Protein AF-A0A969P147-F1 (afdb_monomer_lite)

Radius of gyration: 29.32 Å; chains: 1; bounding box: 91×67×69 Å

Secondary structure (DSSP, 8-state):
------HHHHHHHHH-TTEEEEEEE-SSSSSS-EEEEEEE------GGGGSGGGTT--EEEEEEEEEEE-GGGPEEEEEEEETTTEEEETTEEEE---BTTBTT---SEEEEEE--STT--EEEEEE-TTSPBPS-EEEEEEETTTTEEEEEEEE-PPPP----------------PPPP--PPPPPPPP--PPPPPPPPP--PPPPPPP--PPPPPP----

Sequence (222 aa):
TVTPGNLEADVLNVLGSGWSIAANADINNDGQTEIVAYRTADVPRSSIFDNPIYANYTRIVSELVIAQAGPNNFPLFLLRITPQAGIENQHGVLASFINANDPERMPAAFLLELLQDPGRTVAVIPLMADGTAYGQGAAVGWDATQPAYVLVGAVNPPAPVAPTAVPTAVLEDPYTLPEPTIIPTPTPEPVVQPTATPAGADEATPTPEALVKPTQTPIAGD

pLDDT: mean 82.8, std 15.34, range [37.41, 98.5]

Foldseek 3Di:
DPPQPPLVVLVCVVVDPQKDWPDWAPQQPPPFIKTKIFGAFDADADCVCVDVVLVQLPGKTQKIWIWTQDPPRHTATQWIAHQQQGIAGPVGRQDHPQDPVCNVFTFRIWRWGQDPDQFWGIKIWGAGRNRHTDQKIWTWGADPVPRGIHTPDIDGDPDPPDPPPPPPPPCPPPDPDPDDDDDDDPDDDDDDDDDDDDDDDDDDDDDDDDDDDDDDDDDDDD

Structure (mmCIF, N/CA/C/O backbone):
data_AF-A0A969P147-F1
#
_entry.id   AF-A0A969P147-F1
#
loop_
_atom_site.group_PDB
_atom_site.id
_atom_site.type_symbol
_atom_site.label_atom_id
_atom_site.label_alt_id
_atom_site.label_comp_id
_atom_site.label_asym_id
_atom_site.label_entity_id
_atom_site.label_seq_id
_atom_site.pdbx_PDB_ins_code
_atom_site.Cartn_x
_atom_site.Cartn_y
_atom_site.Cartn_z
_atom_site.occupancy
_atom_site.B_iso_or_equiv
_atom_site.auth_seq_id
_atom_site.auth_comp_id
_atom_site.auth_asym_id
_atom_site.auth_atom_id
_atom_site.pdbx_PDB_model_num
ATOM 1 N N . THR A 1 1 ? -18.837 -3.871 27.240 1.00 39.84 1 THR A N 1
ATOM 2 C CA . THR A 1 1 ? -17.534 -4.312 26.708 1.00 39.84 1 THR A CA 1
ATOM 3 C C . THR A 1 1 ? -17.809 -5.038 25.418 1.00 39.84 1 THR A C 1
ATOM 5 O O . THR A 1 1 ? -18.315 -6.150 25.451 1.00 39.84 1 THR A O 1
ATOM 8 N N . VAL A 1 2 ? -17.614 -4.359 24.289 1.00 37.41 2 VAL A N 1
ATOM 9 C CA . VAL A 1 2 ? -17.627 -5.022 22.982 1.00 37.41 2 VAL A CA 1
ATOM 10 C C . VAL A 1 2 ? -16.399 -5.920 23.001 1.00 37.41 2 VAL A C 1
ATOM 12 O O . VAL A 1 2 ? -15.290 -5.416 23.163 1.00 37.41 2 VAL A O 1
ATOM 15 N N . THR A 1 3 ? -16.586 -7.239 22.977 1.00 47.50 3 THR A N 1
ATOM 16 C CA . THR A 1 3 ? -15.478 -8.150 22.678 1.00 47.50 3 THR A CA 1
ATOM 17 C C . THR A 1 3 ? -14.885 -7.644 21.371 1.00 47.50 3 THR A C 1
ATOM 19 O O . THR A 1 3 ? -15.672 -7.518 20.429 1.00 47.50 3 THR A O 1
ATOM 22 N N . PRO A 1 4 ? -13.588 -7.282 21.306 1.00 55.06 4 PRO A N 1
ATOM 23 C CA . PRO A 1 4 ? -12.970 -6.896 20.048 1.00 55.06 4 PRO A CA 1
ATOM 24 C C . PRO A 1 4 ? -13.373 -7.947 19.020 1.00 55.06 4 PRO A C 1
ATOM 26 O O . PRO A 1 4 ? -13.122 -9.138 19.227 1.00 55.06 4 PRO A O 1
ATOM 29 N N . GLY A 1 5 ? -14.134 -7.526 18.006 1.00 64.19 5 GLY A N 1
ATOM 30 C CA . GLY A 1 5 ? -14.514 -8.413 16.918 1.00 64.19 5 GLY A CA 1
ATOM 31 C C . GLY A 1 5 ? -13.245 -9.012 16.330 1.00 64.19 5 GLY A C 1
ATOM 32 O O . GLY A 1 5 ? -12.155 -8.454 16.485 1.00 64.19 5 GLY A O 1
ATOM 33 N N . ASN A 1 6 ? -13.364 -10.161 15.678 1.00 88.56 6 ASN A N 1
ATOM 34 C CA . ASN A 1 6 ? -12.241 -10.744 14.962 1.00 88.56 6 ASN A CA 1
ATOM 35 C C . ASN A 1 6 ? -11.985 -9.911 13.691 1.00 88.56 6 ASN A C 1
ATOM 37 O O . ASN A 1 6 ? -12.253 -10.378 12.589 1.00 88.56 6 ASN A O 1
ATOM 41 N N . LEU A 1 7 ? -11.528 -8.660 13.859 1.00 89.75 7 LEU A N 1
ATOM 42 C CA . LEU A 1 7 ? -11.423 -7.648 12.807 1.00 89.75 7 LEU A CA 1
ATOM 43 C C . LEU A 1 7 ? -10.605 -8.171 11.626 1.00 89.75 7 LEU A C 1
ATOM 45 O O . LEU A 1 7 ? -10.955 -7.905 10.485 1.00 89.75 7 LEU A O 1
ATOM 49 N N . GLU A 1 8 ? -9.566 -8.970 11.884 1.00 92.12 8 GLU A N 1
ATOM 50 C CA . GLU A 1 8 ? -8.816 -9.666 10.834 1.00 92.12 8 GLU A CA 1
ATOM 51 C C . GLU A 1 8 ? -9.711 -10.567 9.977 1.00 92.12 8 GLU A C 1
ATOM 53 O O . GLU A 1 8 ? -9.695 -10.464 8.751 1.00 92.12 8 GLU A O 1
ATOM 58 N N . ALA A 1 9 ? -10.511 -11.435 10.602 1.00 92.19 9 ALA A N 1
ATOM 59 C CA . ALA A 1 9 ? -11.432 -12.304 9.878 1.00 92.19 9 ALA A CA 1
ATOM 60 C C . ALA A 1 9 ? -12.522 -11.502 9.163 1.00 92.19 9 ALA A C 1
ATOM 62 O O . ALA A 1 9 ? -12.853 -11.829 8.029 1.00 92.19 9 ALA A O 1
ATOM 63 N N . ASP A 1 10 ? -13.043 -10.441 9.778 1.00 93.75 10 ASP A N 1
ATOM 64 C CA . ASP A 1 10 ? -14.060 -9.588 9.161 1.00 93.75 10 ASP A CA 1
ATOM 65 C C . ASP A 1 10 ? -13.505 -8.866 7.923 1.00 93.75 10 ASP A C 1
ATOM 67 O O . ASP A 1 10 ? -14.135 -8.871 6.864 1.00 93.75 10 ASP A O 1
ATOM 71 N N . VAL A 1 11 ? -12.286 -8.322 8.010 1.00 93.38 11 VAL A N 1
ATOM 72 C CA . VAL A 1 11 ? -11.566 -7.724 6.876 1.00 93.38 11 VAL A CA 1
ATOM 73 C C . VAL A 1 11 ? -11.355 -8.758 5.769 1.00 93.38 11 VAL A C 1
ATOM 75 O O . VAL A 1 11 ? -11.707 -8.495 4.619 1.00 93.38 11 VAL A O 1
ATOM 78 N N . LEU A 1 12 ? -10.840 -9.948 6.089 1.00 95.38 12 LEU A N 1
ATOM 79 C CA . LEU A 1 12 ? -10.612 -11.004 5.095 1.00 95.38 12 LEU A CA 1
ATOM 80 C C . LEU A 1 12 ? -11.916 -11.528 4.475 1.00 95.38 12 LEU A C 1
ATOM 82 O O . LEU A 1 12 ? -11.947 -11.815 3.281 1.00 95.38 12 LEU A O 1
ATOM 86 N N . ASN A 1 13 ? -13.004 -11.604 5.243 1.00 95.62 13 ASN A N 1
ATOM 87 C CA . ASN A 1 13 ? -14.322 -11.995 4.742 1.00 95.62 13 ASN A CA 1
ATOM 88 C C . ASN A 1 13 ? -14.860 -10.987 3.717 1.00 95.62 13 ASN A C 1
ATOM 90 O O . ASN A 1 13 ? -15.438 -11.394 2.711 1.00 95.62 13 ASN A O 1
ATOM 94 N N . VAL A 1 14 ? -14.658 -9.684 3.949 1.00 95.75 14 VAL A N 1
ATOM 95 C CA . VAL A 1 14 ? -15.070 -8.622 3.014 1.00 95.75 14 VAL A CA 1
ATOM 96 C C . VAL A 1 14 ? -14.189 -8.596 1.763 1.00 95.75 14 VAL A C 1
ATOM 98 O O . VAL A 1 14 ? -14.694 -8.401 0.660 1.00 95.75 14 VAL A O 1
ATOM 101 N N . LEU A 1 15 ? -12.877 -8.775 1.922 1.00 95.88 15 LEU A N 1
ATOM 102 C CA . LEU A 1 15 ? -11.913 -8.717 0.819 1.00 95.88 15 LEU A CA 1
ATOM 103 C C . LEU A 1 15 ? -11.911 -9.984 -0.054 1.00 95.88 15 LEU A C 1
ATOM 105 O O . LEU A 1 15 ? -11.575 -9.923 -1.238 1.00 95.88 15 LEU A O 1
ATOM 109 N N . GLY A 1 16 ? -12.307 -11.123 0.514 1.00 96.19 16 GLY A N 1
ATOM 110 C CA . GLY A 1 16 ? -12.368 -12.410 -0.164 1.00 96.19 16 GLY A CA 1
ATOM 111 C C . GLY A 1 16 ? -11.027 -13.149 -0.222 1.00 96.19 16 GLY A C 1
ATOM 112 O O . GLY A 1 16 ? -10.029 -12.787 0.403 1.00 96.19 16 GLY A O 1
ATOM 113 N N . SER A 1 17 ? -11.005 -14.245 -0.982 1.00 95.94 17 SER A N 1
ATOM 114 C CA . SER A 1 17 ? -9.829 -15.111 -1.110 1.00 95.94 17 SER A CA 1
ATOM 115 C C . SER A 1 17 ? -8.652 -14.413 -1.800 1.00 95.94 17 SER A C 1
ATOM 117 O O . SER A 1 17 ? -8.842 -13.695 -2.780 1.00 95.94 17 SER A O 1
ATOM 119 N N . GLY A 1 18 ? -7.429 -14.718 -1.361 1.00 95.69 18 GLY A N 1
ATOM 120 C CA . GLY A 1 18 ? -6.187 -14.206 -1.958 1.00 95.69 18 GLY A CA 1
ATOM 121 C C . GLY A 1 18 ? -5.564 -13.025 -1.211 1.00 95.69 18 GLY A C 1
ATOM 122 O O . GLY A 1 18 ? -4.457 -12.614 -1.552 1.00 95.69 18 GLY A O 1
ATOM 123 N N . TRP A 1 19 ? -6.237 -12.519 -0.178 1.00 98.12 19 TRP A N 1
ATOM 124 C CA . TRP A 1 19 ? -5.698 -11.511 0.728 1.00 98.12 19 TRP A CA 1
ATOM 125 C C . TRP A 1 19 ? -4.931 -12.141 1.889 1.00 98.12 19 TRP A C 1
ATOM 127 O O . TRP A 1 19 ? -5.212 -13.259 2.317 1.00 98.12 19 TRP A O 1
ATOM 137 N N . SER A 1 20 ? -3.939 -11.416 2.392 1.00 97.25 20 SER A N 1
ATOM 138 C CA . SER A 1 20 ? -3.120 -11.788 3.546 1.00 97.25 20 SER A CA 1
ATOM 139 C C . SER A 1 20 ? -2.925 -10.586 4.462 1.00 97.25 20 SER A C 1
ATOM 141 O O . SER A 1 20 ? -2.869 -9.450 3.994 1.00 97.25 20 SER A O 1
ATOM 143 N N . ILE A 1 21 ? -2.782 -10.835 5.765 1.00 95.69 21 ILE A N 1
ATOM 144 C CA . ILE A 1 21 ? -2.487 -9.791 6.751 1.00 95.69 21 ILE A CA 1
ATOM 145 C C . ILE A 1 21 ? -0.976 -9.542 6.793 1.00 95.69 21 ILE A C 1
ATOM 147 O O . ILE A 1 21 ? -0.183 -10.478 6.907 1.00 95.69 21 ILE A O 1
ATOM 151 N N . ALA A 1 22 ? -0.568 -8.281 6.660 1.00 94.44 22 ALA A N 1
ATOM 152 C CA . ALA A 1 22 ? 0.818 -7.845 6.826 1.00 94.44 22 ALA A CA 1
ATOM 153 C C . ALA A 1 22 ? 1.098 -7.307 8.230 1.00 94.44 22 ALA A C 1
ATOM 155 O O . ALA A 1 22 ? 2.200 -7.511 8.736 1.00 94.44 22 ALA A O 1
ATOM 156 N N . ALA A 1 23 ? 0.132 -6.607 8.828 1.00 93.19 23 ALA A N 1
ATOM 157 C CA . ALA A 1 23 ? 0.259 -6.016 10.152 1.00 93.19 23 ALA A CA 1
ATOM 158 C C . ALA A 1 23 ? -1.109 -5.874 10.829 1.00 93.19 23 ALA A C 1
ATOM 160 O O . ALA A 1 23 ? -2.132 -5.726 10.158 1.00 93.19 23 ALA A O 1
ATOM 161 N N . ASN A 1 24 ? -1.076 -5.896 12.158 1.00 93.81 24 ASN A N 1
ATOM 162 C CA . ASN A 1 24 ? -2.199 -5.671 13.055 1.00 93.81 24 ASN A CA 1
ATOM 163 C C . ASN A 1 24 ? -1.671 -4.819 14.223 1.00 93.81 24 ASN A C 1
ATOM 165 O O . ASN A 1 24 ? -0.910 -5.323 15.054 1.00 93.81 24 ASN A O 1
ATOM 169 N N . ALA A 1 25 ? -1.963 -3.518 14.207 1.00 91.50 25 ALA A N 1
ATOM 170 C CA . ALA A 1 25 ? -1.452 -2.544 15.174 1.00 91.50 25 ALA A CA 1
ATOM 171 C C . ALA A 1 25 ? -2.290 -1.254 15.163 1.00 91.50 25 ALA A C 1
ATOM 173 O O . ALA A 1 25 ? -2.977 -0.981 14.187 1.00 91.50 25 ALA A O 1
ATOM 174 N N . ASP A 1 26 ? -2.200 -0.451 16.225 1.00 92.25 26 ASP A N 1
ATOM 175 C CA . ASP A 1 26 ? -2.651 0.950 16.231 1.00 92.25 26 ASP A CA 1
ATOM 176 C C . ASP A 1 26 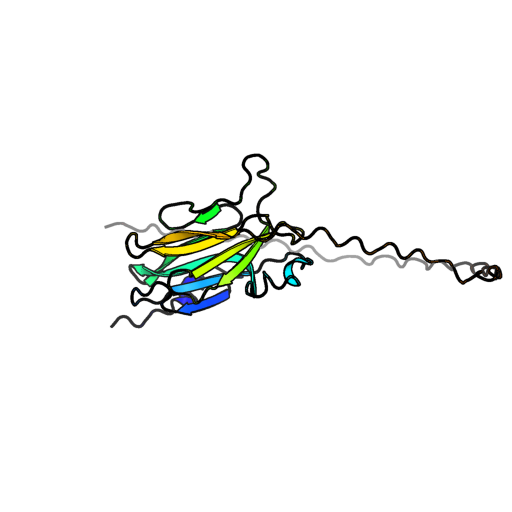? -1.593 1.801 15.514 1.00 92.25 26 ASP A C 1
ATOM 178 O O . ASP A 1 26 ? -0.587 2.220 16.087 1.00 92.25 26 ASP A O 1
ATOM 182 N N . ILE A 1 27 ? -1.750 1.916 14.203 1.00 91.38 27 ILE A N 1
ATOM 183 C CA . ILE A 1 27 ? -0.797 2.523 13.281 1.00 91.38 27 ILE A CA 1
ATOM 184 C C . ILE A 1 27 ? -0.982 4.040 13.245 1.00 91.38 27 ILE A C 1
ATOM 186 O O . ILE A 1 27 ? -0.009 4.785 13.080 1.00 91.38 27 ILE A O 1
ATOM 190 N N . ASN A 1 28 ? -2.223 4.508 13.376 1.00 92.38 28 ASN A N 1
ATOM 191 C CA . ASN A 1 28 ? -2.549 5.928 13.352 1.00 92.38 28 ASN A CA 1
ATOM 192 C C . ASN A 1 28 ? -2.537 6.597 14.745 1.00 92.38 28 ASN A C 1
ATOM 194 O O . ASN A 1 28 ? -2.630 7.825 14.820 1.00 92.38 28 ASN A O 1
ATOM 198 N N . ASN A 1 29 ? -2.314 5.824 15.814 1.00 91.31 29 ASN A N 1
ATOM 199 C CA . ASN A 1 29 ? -2.287 6.245 17.218 1.00 91.31 29 ASN A CA 1
ATOM 200 C C . ASN A 1 29 ? -3.613 6.856 17.702 1.00 91.31 29 ASN A C 1
ATOM 202 O O . ASN A 1 29 ? -3.603 7.792 18.509 1.00 91.31 29 ASN A O 1
ATOM 206 N N . ASP A 1 30 ? -4.752 6.368 17.205 1.00 92.19 30 ASP A N 1
ATOM 207 C CA . ASP A 1 30 ? -6.081 6.809 17.649 1.00 92.19 30 ASP A CA 1
ATOM 208 C C . ASP A 1 30 ? -6.683 5.929 18.764 1.00 92.19 30 ASP A C 1
ATOM 210 O O . ASP A 1 30 ? -7.769 6.220 19.278 1.00 92.19 30 ASP A O 1
ATOM 214 N N . GLY A 1 31 ? -5.950 4.898 19.199 1.00 92.69 31 GLY A N 1
ATOM 215 C CA . GLY A 1 31 ? -6.362 3.958 20.237 1.00 92.69 31 GLY A CA 1
ATOM 216 C C . GLY A 1 31 ? -7.206 2.794 19.722 1.00 92.69 31 GLY A C 1
ATOM 217 O O . GLY A 1 31 ? -7.628 1.953 20.523 1.00 92.69 31 GLY A O 1
ATOM 218 N N . GLN A 1 32 ? -7.468 2.723 18.420 1.00 92.56 32 GLN A N 1
ATOM 219 C CA . GLN A 1 32 ? -8.060 1.566 17.770 1.00 92.56 32 GLN A CA 1
ATOM 220 C C . GLN A 1 32 ? -6.998 0.816 16.968 1.00 92.56 32 GLN A C 1
ATOM 222 O O . GLN A 1 32 ? -5.880 1.262 16.763 1.00 92.56 32 GLN A O 1
ATOM 227 N N . THR A 1 33 ? -7.325 -0.413 16.596 1.00 92.69 33 THR A N 1
ATOM 228 C CA . THR A 1 33 ? -6.401 -1.285 15.881 1.00 92.69 33 THR A CA 1
ATOM 229 C C . THR A 1 33 ? -6.721 -1.277 14.396 1.00 92.69 33 THR A C 1
ATOM 231 O O . THR A 1 33 ? -7.862 -1.541 14.004 1.00 92.69 33 THR A O 1
ATOM 234 N N . GLU A 1 34 ? -5.696 -1.070 13.577 1.00 94.19 34 GLU A N 1
ATOM 235 C CA . GLU A 1 34 ? -5.762 -1.209 12.134 1.00 94.19 34 GLU A CA 1
ATOM 236 C C . GLU A 1 34 ? -5.203 -2.552 11.672 1.00 94.19 34 GLU A C 1
ATOM 238 O O . GLU A 1 34 ? -4.241 -3.104 12.211 1.00 94.19 34 GLU A O 1
ATOM 243 N N . ILE A 1 35 ? -5.791 -3.038 10.586 1.00 95.94 35 ILE A N 1
ATOM 244 C CA . ILE A 1 35 ? -5.342 -4.182 9.817 1.00 95.94 35 ILE A CA 1
ATOM 245 C C . ILE A 1 35 ? -4.763 -3.681 8.501 1.00 95.94 35 ILE A C 1
ATOM 247 O O . ILE A 1 35 ? -5.455 -3.043 7.705 1.00 95.94 35 ILE A O 1
ATOM 251 N N . VAL A 1 36 ? -3.505 -4.028 8.241 1.00 96.56 36 VAL A N 1
ATOM 252 C CA . VAL A 1 36 ? -2.899 -3.883 6.917 1.00 96.56 36 VAL A CA 1
ATOM 253 C C . VAL A 1 36 ? -3.046 -5.212 6.201 1.00 96.56 36 VAL A C 1
ATOM 255 O O . VAL A 1 36 ? -2.414 -6.198 6.588 1.00 96.56 36 VAL A O 1
ATOM 258 N N . ALA A 1 37 ? -3.859 -5.243 5.152 1.00 97.81 37 ALA A N 1
ATOM 259 C CA . ALA A 1 37 ? -4.031 -6.416 4.309 1.00 97.81 37 ALA A CA 1
ATOM 260 C C . ALA A 1 37 ? -3.528 -6.131 2.894 1.00 97.81 37 ALA A C 1
ATOM 262 O O . ALA A 1 37 ? -3.582 -5.003 2.409 1.00 97.81 37 ALA A O 1
ATOM 263 N N . TYR A 1 38 ? -3.025 -7.160 2.227 1.00 98.38 38 TYR A N 1
ATOM 264 C CA . TYR A 1 38 ? -2.505 -7.053 0.870 1.00 98.38 38 TYR A CA 1
ATOM 265 C C . TYR A 1 38 ? -2.836 -8.292 0.050 1.00 98.38 38 TYR A C 1
ATOM 267 O O . TYR A 1 38 ? -3.048 -9.381 0.591 1.00 98.38 38 TYR A O 1
ATOM 275 N N . ARG A 1 39 ? -2.815 -8.120 -1.268 1.00 98.12 39 ARG A N 1
ATOM 276 C CA . ARG A 1 39 ? -2.841 -9.202 -2.247 1.00 98.12 39 ARG A CA 1
ATOM 277 C C . ARG A 1 39 ? -1.476 -9.284 -2.914 1.00 98.12 39 ARG A C 1
ATOM 279 O O . ARG A 1 39 ? -0.937 -8.265 -3.342 1.00 98.12 39 ARG A O 1
ATOM 286 N N . THR A 1 40 ? -0.886 -10.472 -2.993 1.00 97.56 40 THR A N 1
ATOM 287 C CA . THR A 1 40 ? 0.391 -10.648 -3.699 1.00 97.56 40 THR A CA 1
ATOM 288 C C . THR A 1 40 ? 0.223 -10.360 -5.190 1.00 97.56 40 THR A C 1
ATOM 290 O O . THR A 1 40 ? -0.859 -10.528 -5.758 1.00 97.56 40 THR A O 1
ATOM 293 N N . ALA A 1 41 ? 1.291 -9.896 -5.829 1.00 96.94 41 ALA A N 1
ATOM 294 C CA . ALA A 1 41 ? 1.366 -9.822 -7.283 1.00 96.94 41 ALA A CA 1
ATOM 295 C C . ALA A 1 41 ? 2.379 -10.836 -7.808 1.00 96.94 41 ALA A C 1
ATOM 297 O O . ALA A 1 41 ? 3.390 -11.105 -7.159 1.00 96.94 41 ALA A O 1
ATOM 298 N N . ASP A 1 42 ? 2.096 -11.360 -8.996 1.00 95.31 42 ASP A N 1
ATOM 299 C CA . ASP A 1 42 ? 3.015 -12.196 -9.757 1.00 95.31 42 ASP A CA 1
ATOM 300 C C . ASP A 1 42 ? 3.641 -11.344 -10.862 1.00 95.31 42 ASP A C 1
ATOM 302 O O . ASP A 1 42 ? 3.089 -11.195 -11.952 1.00 95.31 42 ASP A O 1
ATOM 306 N N . VAL A 1 43 ? 4.753 -10.690 -10.531 1.00 94.44 43 VAL A N 1
ATOM 307 C CA . VAL A 1 43 ? 5.580 -9.963 -11.498 1.00 94.44 43 VAL A CA 1
ATOM 308 C C . VAL A 1 43 ? 6.998 -10.522 -11.455 1.00 94.44 43 VAL A C 1
ATOM 310 O O . VAL A 1 43 ? 7.478 -10.883 -10.372 1.00 94.44 43 VAL A O 1
ATOM 313 N N . PRO A 1 44 ? 7.699 -10.589 -12.600 1.00 92.88 44 PRO A N 1
ATOM 314 C CA . PRO A 1 44 ? 9.074 -11.054 -12.632 1.00 92.88 44 PRO A CA 1
ATOM 315 C C . PRO A 1 44 ? 9.954 -10.254 -11.671 1.00 92.88 44 PRO A C 1
ATOM 317 O O . PRO A 1 44 ? 9.888 -9.026 -11.599 1.00 92.88 44 PRO A O 1
ATOM 320 N N . ARG A 1 45 ? 10.831 -10.948 -10.945 1.00 86.19 45 ARG A N 1
ATOM 321 C CA . ARG A 1 45 ? 11.868 -10.277 -10.161 1.00 86.19 45 ARG A CA 1
ATOM 322 C C . ARG A 1 45 ? 12.897 -9.684 -11.131 1.00 86.19 45 ARG A C 1
ATOM 324 O O . ARG A 1 45 ? 13.562 -10.431 -11.841 1.00 86.19 45 ARG A O 1
ATOM 331 N N . SER A 1 46 ? 13.021 -8.360 -11.170 1.00 85.75 46 SER A N 1
ATOM 332 C CA . SER A 1 46 ? 14.027 -7.651 -11.976 1.00 85.75 46 SER A CA 1
ATOM 333 C C . SER A 1 46 ? 15.288 -7.315 -11.158 1.00 85.75 46 SER A C 1
ATOM 335 O O . SER A 1 46 ? 15.374 -7.620 -9.969 1.00 85.75 46 SER A O 1
ATOM 337 N N . SER A 1 47 ? 16.280 -6.654 -11.761 1.00 85.12 47 SER A N 1
ATOM 338 C CA . SER A 1 47 ? 17.497 -6.220 -11.050 1.00 85.12 47 SER A CA 1
ATOM 339 C C . SER A 1 47 ? 17.239 -5.154 -9.979 1.00 85.12 47 SER A C 1
ATOM 341 O O . SER A 1 47 ? 18.106 -4.887 -9.147 1.00 85.12 47 SER A O 1
ATOM 343 N N . ILE A 1 48 ? 16.048 -4.544 -9.964 1.00 83.31 48 ILE A N 1
ATOM 344 C CA . ILE A 1 48 ? 15.695 -3.534 -8.965 1.00 83.31 48 ILE A CA 1
ATOM 345 C C . ILE A 1 48 ? 15.742 -4.088 -7.541 1.00 83.31 48 ILE A C 1
ATOM 347 O O . ILE A 1 48 ? 16.128 -3.382 -6.616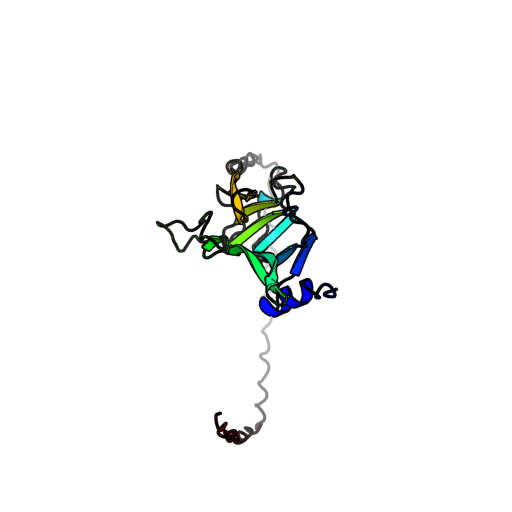 1.00 83.31 48 ILE A O 1
ATOM 351 N N . PHE A 1 49 ? 15.415 -5.366 -7.370 1.00 81.81 49 PHE A N 1
ATOM 352 C CA . PHE A 1 49 ? 15.370 -6.011 -6.064 1.00 81.81 49 PHE A CA 1
ATOM 353 C C . PHE A 1 49 ? 16.750 -6.238 -5.444 1.00 81.81 49 PHE A C 1
ATOM 355 O O . PHE A 1 49 ? 16.839 -6.518 -4.251 1.00 81.81 49 PHE A O 1
ATOM 362 N N . ASP A 1 50 ? 17.808 -6.129 -6.246 1.00 86.88 50 ASP A N 1
ATOM 363 C CA . ASP A 1 50 ? 19.189 -6.267 -5.789 1.00 86.88 50 ASP A CA 1
ATOM 364 C C . ASP A 1 50 ? 19.817 -4.900 -5.476 1.00 86.88 50 ASP A C 1
ATOM 366 O O . ASP A 1 50 ? 20.926 -4.825 -4.946 1.00 86.88 50 ASP A O 1
ATOM 370 N N . ASN A 1 51 ? 19.118 -3.800 -5.780 1.00 87.06 51 ASN A N 1
ATOM 371 C CA . ASN A 1 51 ? 19.589 -2.461 -5.466 1.00 87.06 51 ASN A CA 1
ATOM 372 C C . ASN A 1 51 ? 19.310 -2.144 -3.978 1.00 87.06 51 ASN A C 1
ATOM 374 O O . ASN A 1 51 ? 18.147 -2.132 -3.565 1.00 87.06 51 ASN A O 1
ATOM 378 N N . PRO A 1 52 ? 20.347 -1.829 -3.171 1.00 89.44 52 PRO A N 1
ATOM 379 C CA . PRO A 1 52 ? 20.217 -1.576 -1.732 1.00 89.44 52 PRO A CA 1
ATOM 380 C C . PRO A 1 52 ? 19.221 -0.478 -1.356 1.00 89.44 52 PRO A C 1
ATOM 382 O O . PRO A 1 52 ? 18.727 -0.450 -0.234 1.00 89.44 52 PRO A O 1
ATOM 385 N N . ILE A 1 53 ? 18.910 0.427 -2.283 1.00 86.25 53 ILE A N 1
ATOM 386 C CA . ILE A 1 53 ? 17.970 1.526 -2.049 1.00 86.25 53 ILE A CA 1
ATOM 387 C C . ILE A 1 53 ? 16.536 1.005 -1.879 1.00 86.25 53 ILE A C 1
ATOM 389 O O . ILE A 1 53 ? 15.726 1.654 -1.224 1.00 86.25 53 ILE A O 1
ATOM 393 N N . TYR A 1 54 ? 16.240 -0.200 -2.377 1.00 89.12 54 TYR A N 1
ATOM 394 C CA . TYR A 1 54 ? 14.955 -0.868 -2.177 1.00 89.12 54 TYR A CA 1
ATOM 395 C C . TYR A 1 54 ? 14.988 -1.931 -1.075 1.00 89.12 54 TYR A C 1
ATOM 397 O O . TYR A 1 54 ? 14.031 -2.688 -0.945 1.00 89.12 54 TYR A O 1
ATOM 405 N N . ALA A 1 55 ? 16.049 -2.006 -0.262 1.00 89.81 55 ALA A N 1
ATOM 406 C CA . ALA A 1 55 ? 16.199 -3.057 0.751 1.00 89.81 55 ALA A CA 1
ATOM 407 C C . ALA A 1 55 ? 15.051 -3.097 1.780 1.00 89.81 55 ALA A C 1
ATOM 409 O O . ALA A 1 55 ? 14.759 -4.157 2.331 1.00 89.81 55 ALA A O 1
ATOM 410 N N . ASN A 1 56 ? 14.371 -1.970 2.004 1.00 90.25 56 ASN A N 1
ATOM 411 C CA . ASN A 1 56 ? 13.227 -1.890 2.911 1.00 90.25 56 ASN A CA 1
ATOM 412 C C . ASN A 1 56 ? 11.886 -2.272 2.254 1.00 90.25 56 ASN A C 1
ATOM 414 O O . ASN A 1 56 ? 10.890 -2.487 2.949 1.00 90.25 56 ASN A O 1
ATOM 418 N N . TYR A 1 57 ? 11.838 -2.389 0.923 1.00 92.69 57 TYR A N 1
ATOM 419 C CA . TYR A 1 57 ? 10.646 -2.801 0.186 1.00 92.69 57 TYR A CA 1
ATOM 420 C C . TYR A 1 57 ? 10.558 -4.324 0.182 1.00 92.69 57 TYR A C 1
ATOM 422 O O . TYR A 1 57 ? 11.027 -5.016 -0.720 1.00 92.69 57 TYR A O 1
ATOM 430 N N . THR A 1 58 ? 9.972 -4.862 1.244 1.00 90.75 58 THR A N 1
ATOM 431 C CA . THR A 1 58 ? 10.013 -6.299 1.539 1.00 90.75 58 THR A CA 1
ATOM 432 C C . THR A 1 58 ? 8.956 -7.118 0.799 1.00 90.75 58 THR A C 1
ATOM 434 O O . THR A 1 58 ? 8.972 -8.347 0.881 1.00 90.75 58 THR A O 1
ATOM 437 N N . ARG A 1 59 ? 8.013 -6.475 0.093 1.00 94.19 59 ARG A N 1
ATOM 438 C CA . ARG A 1 59 ? 6.862 -7.149 -0.528 1.00 94.19 59 ARG A CA 1
ATOM 439 C C . ARG A 1 59 ? 6.562 -6.612 -1.922 1.00 94.19 59 ARG A C 1
ATOM 441 O O . ARG A 1 59 ? 6.739 -5.426 -2.186 1.00 94.19 59 ARG A O 1
ATOM 448 N N . ILE A 1 60 ? 6.042 -7.495 -2.774 1.00 96.38 60 ILE A N 1
ATOM 449 C CA . ILE A 1 60 ? 5.448 -7.147 -4.065 1.00 96.38 60 ILE A CA 1
ATOM 450 C C . ILE A 1 60 ? 3.953 -7.445 -3.993 1.00 96.38 60 ILE A C 1
ATOM 452 O O . ILE A 1 60 ? 3.552 -8.589 -3.755 1.00 96.38 60 ILE A O 1
ATOM 456 N N . VAL A 1 61 ? 3.131 -6.417 -4.156 1.00 98.00 61 VAL A N 1
ATOM 457 C CA . VAL A 1 61 ? 1.682 -6.503 -3.951 1.00 98.00 61 VAL A CA 1
ATOM 458 C C . VAL A 1 61 ? 0.937 -5.990 -5.176 1.00 98.00 61 VAL A C 1
ATOM 460 O O . VAL A 1 61 ? 1.396 -5.062 -5.832 1.00 98.00 61 VAL A O 1
ATOM 463 N N . SER A 1 62 ? -0.199 -6.595 -5.506 1.00 98.00 62 SER A N 1
ATOM 464 C CA . SER A 1 62 ? -1.118 -6.058 -6.517 1.00 98.00 62 SER A CA 1
ATOM 465 C C . SER A 1 62 ? -2.027 -5.010 -5.892 1.00 98.00 62 SER A C 1
ATOM 467 O O . SER A 1 62 ? -2.288 -3.984 -6.504 1.00 98.00 62 SER A O 1
ATOM 469 N N . GLU A 1 63 ? -2.454 -5.240 -4.651 1.00 98.38 63 GLU A N 1
ATOM 470 C CA . GLU A 1 63 ? -3.357 -4.363 -3.915 1.00 98.38 63 GLU A CA 1
ATOM 471 C C . GLU A 1 63 ? -2.965 -4.312 -2.433 1.00 98.38 63 GLU A C 1
ATOM 473 O O . GLU A 1 63 ? -2.427 -5.281 -1.883 1.00 98.38 63 GLU A O 1
ATOM 478 N N . LEU A 1 64 ? -3.261 -3.191 -1.777 1.00 98.31 64 LEU A N 1
ATOM 479 C CA . LEU A 1 64 ? -3.131 -3.020 -0.330 1.00 98.31 64 LEU A CA 1
ATOM 480 C C . LEU A 1 64 ? -4.321 -2.242 0.221 1.00 98.31 64 LEU A C 1
ATOM 482 O O . LEU A 1 64 ? -4.804 -1.302 -0.408 1.00 98.31 64 LEU A O 1
ATOM 486 N N . VAL A 1 65 ? -4.753 -2.596 1.427 1.00 98.31 65 VAL A N 1
ATOM 487 C CA . VAL A 1 65 ? -5.711 -1.817 2.206 1.00 98.31 65 VAL A CA 1
ATOM 488 C C . VAL A 1 65 ? -5.226 -1.632 3.638 1.00 98.31 65 VAL A C 1
ATOM 490 O O . VAL A 1 65 ? -4.581 -2.513 4.208 1.00 98.31 65 VAL A O 1
ATOM 493 N N . ILE A 1 66 ? -5.589 -0.495 4.225 1.00 97.56 66 ILE A N 1
ATOM 494 C CA . ILE A 1 66 ? -5.573 -0.295 5.674 1.00 97.56 66 ILE A CA 1
ATOM 495 C C . ILE A 1 66 ? -7.023 -0.169 6.116 1.00 97.56 66 ILE A C 1
ATOM 497 O O . ILE A 1 66 ? -7.755 0.685 5.609 1.00 97.56 66 ILE A O 1
ATOM 501 N N . ALA A 1 67 ? -7.439 -1.037 7.029 1.00 97.44 67 ALA A N 1
ATOM 502 C CA . ALA A 1 67 ? -8.795 -1.084 7.547 1.00 97.44 67 ALA A CA 1
ATOM 503 C C . ALA A 1 67 ? -8.805 -0.986 9.071 1.00 97.44 67 ALA A C 1
ATOM 505 O O . ALA A 1 67 ? -7.878 -1.444 9.725 1.00 97.44 67 ALA A O 1
ATOM 506 N N . GLN A 1 68 ? -9.874 -0.439 9.627 1.00 96.12 68 GLN A N 1
ATOM 507 C CA . GLN A 1 68 ? -10.118 -0.333 11.064 1.00 96.12 68 GLN A CA 1
ATOM 508 C C . GLN A 1 68 ? -11.542 -0.820 11.365 1.00 96.12 68 GLN A C 1
ATOM 510 O O . GLN A 1 68 ? -12.361 -0.966 10.451 1.00 96.12 68 GLN A O 1
ATOM 515 N N . ALA A 1 69 ? -11.868 -1.079 12.630 1.00 94.88 69 ALA A N 1
ATOM 516 C CA . ALA A 1 69 ? -13.248 -1.342 13.025 1.00 94.88 69 ALA A CA 1
ATOM 517 C C . ALA A 1 69 ? -14.118 -0.087 12.820 1.00 94.88 69 ALA A C 1
ATOM 519 O O . ALA A 1 69 ? -13.880 0.956 13.417 1.00 94.88 69 ALA A O 1
ATOM 520 N N . GLY A 1 70 ? -15.140 -0.189 11.974 1.00 93.00 70 GLY A N 1
ATOM 521 C CA . GLY A 1 70 ? -16.148 0.847 11.776 1.00 93.00 70 GLY A CA 1
ATOM 522 C C . GLY A 1 70 ? -17.406 0.636 12.630 1.00 93.00 70 GLY A C 1
ATOM 523 O O . GLY A 1 70 ? -17.455 -0.237 13.507 1.00 93.00 70 GLY A O 1
ATOM 524 N N . PRO A 1 71 ? -18.475 1.413 12.366 1.00 91.19 71 PRO A N 1
ATOM 525 C CA . PRO A 1 71 ? -19.763 1.239 13.028 1.00 91.19 71 PRO A CA 1
ATOM 526 C C . PRO A 1 71 ? -20.285 -0.197 12.896 1.00 91.19 71 PRO A C 1
ATOM 528 O O . PRO A 1 71 ? -20.241 -0.793 11.820 1.00 91.19 71 PRO A O 1
ATOM 531 N N . ASN A 1 72 ? -20.813 -0.747 13.991 1.00 88.06 72 ASN A N 1
ATOM 532 C CA . ASN A 1 72 ? -21.306 -2.129 14.068 1.00 88.06 72 ASN A CA 1
ATOM 533 C C . ASN A 1 72 ? -20.250 -3.200 13.722 1.00 88.06 72 ASN A C 1
ATOM 535 O O . ASN A 1 72 ? -20.615 -4.276 13.257 1.00 88.06 72 ASN A O 1
ATOM 539 N N . ASN A 1 73 ? -18.962 -2.915 13.950 1.00 85.94 73 ASN A N 1
ATOM 540 C CA . ASN A 1 73 ? -17.828 -3.794 13.637 1.00 85.94 73 ASN A CA 1
ATOM 541 C C . ASN A 1 73 ? -17.651 -4.110 12.139 1.00 85.94 73 ASN A C 1
ATOM 543 O O . ASN A 1 73 ? -16.929 -5.042 11.797 1.00 85.94 73 ASN A O 1
ATOM 547 N N . PHE A 1 74 ? -18.258 -3.343 11.228 1.00 91.38 74 PHE A N 1
ATOM 548 C CA . PHE A 1 74 ? -17.933 -3.472 9.807 1.00 91.38 74 PHE A CA 1
ATOM 549 C C . PHE A 1 74 ? -16.564 -2.849 9.515 1.00 91.38 74 PHE A C 1
ATOM 551 O O . PHE A 1 74 ? -16.312 -1.742 9.991 1.00 91.38 74 PHE A O 1
ATOM 558 N N . PRO A 1 75 ? -15.694 -3.491 8.713 1.00 95.62 75 PRO A N 1
ATOM 559 C CA . PRO A 1 75 ? -14.424 -2.895 8.319 1.00 95.62 75 PRO A CA 1
ATOM 560 C C . PRO A 1 75 ? -14.603 -1.537 7.626 1.00 95.62 75 PRO A C 1
ATOM 562 O O . PRO A 1 75 ? -15.261 -1.437 6.589 1.00 95.62 75 PRO A O 1
ATOM 565 N N . LEU A 1 76 ? -13.984 -0.497 8.183 1.00 96.50 76 LEU A N 1
ATOM 566 C CA . LEU A 1 76 ? -13.837 0.814 7.561 1.00 96.50 76 LEU A CA 1
ATOM 567 C C . LEU A 1 76 ? -12.478 0.873 6.862 1.00 96.50 76 LEU A C 1
ATOM 569 O O . LEU A 1 76 ? -11.441 0.778 7.513 1.00 96.50 76 LEU A O 1
ATOM 573 N N . PHE A 1 77 ? -12.471 1.039 5.540 1.00 97.50 77 PHE A N 1
ATOM 574 C CA . PHE A 1 77 ? -11.233 1.170 4.771 1.00 97.50 77 PHE A CA 1
ATOM 575 C C . PHE A 1 77 ? -10.728 2.613 4.812 1.00 97.50 77 PHE A C 1
ATOM 577 O O . PHE A 1 77 ? -11.334 3.506 4.224 1.00 97.50 77 PHE A O 1
ATOM 584 N N . LEU A 1 78 ? -9.601 2.823 5.489 1.00 97.75 78 LEU A N 1
ATOM 585 C CA . LEU A 1 78 ? -8.965 4.130 5.658 1.00 97.75 78 LEU A CA 1
ATOM 586 C C . LEU A 1 78 ? -8.054 4.491 4.477 1.00 97.75 78 LEU A C 1
ATOM 588 O O . LEU A 1 78 ? -7.889 5.667 4.157 1.00 97.75 78 LEU A O 1
ATOM 592 N N . LEU A 1 79 ? -7.464 3.479 3.838 1.00 98.38 79 LEU A N 1
ATOM 593 C CA . LEU A 1 79 ? -6.568 3.611 2.692 1.00 98.38 79 LEU A CA 1
ATOM 594 C C . LEU A 1 79 ? -6.744 2.410 1.761 1.00 98.38 79 LEU A C 1
ATOM 596 O O . LEU A 1 79 ? -6.870 1.276 2.233 1.00 98.38 79 LEU A O 1
ATOM 600 N N . ARG A 1 80 ? -6.686 2.645 0.450 1.00 98.50 80 ARG A N 1
ATOM 601 C CA . ARG A 1 80 ? -6.567 1.607 -0.576 1.00 98.50 80 ARG A CA 1
ATOM 602 C C . ARG A 1 80 ? -5.483 1.978 -1.580 1.00 98.50 80 ARG A C 1
ATOM 604 O O . ARG A 1 80 ? -5.317 3.144 -1.930 1.00 98.50 80 ARG A O 1
ATOM 611 N N . ILE A 1 81 ? -4.749 0.973 -2.038 1.00 98.12 81 ILE A N 1
ATOM 612 C CA . ILE A 1 81 ? -3.767 1.089 -3.111 1.00 98.12 81 ILE A CA 1
ATOM 613 C C . ILE A 1 81 ? -4.111 0.042 -4.162 1.00 98.12 81 ILE A C 1
ATOM 615 O O . ILE A 1 81 ? -4.102 -1.151 -3.857 1.00 98.12 81 ILE A O 1
ATOM 619 N N . THR A 1 82 ? -4.425 0.485 -5.379 1.00 97.94 82 THR A N 1
ATOM 620 C CA . THR A 1 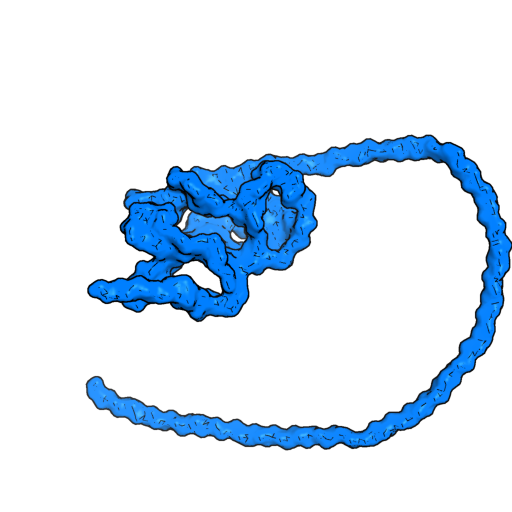82 ? -4.804 -0.386 -6.501 1.00 97.94 82 THR A CA 1
ATOM 621 C C . THR A 1 82 ? -4.136 0.064 -7.804 1.00 97.94 82 THR A C 1
ATOM 623 O O . THR A 1 82 ? -3.821 1.247 -7.961 1.00 97.94 82 THR A O 1
ATOM 626 N N . PRO A 1 83 ? -3.951 -0.837 -8.785 1.00 96.12 83 PRO A N 1
ATOM 627 C CA . PRO A 1 83 ? -3.473 -0.480 -10.119 1.00 96.12 83 PRO A CA 1
ATOM 628 C C . PRO A 1 83 ? -4.335 0.569 -10.832 1.00 96.12 83 PRO A C 1
ATOM 630 O O . PRO A 1 83 ? -3.816 1.407 -11.565 1.00 96.12 83 PRO A O 1
ATOM 633 N N . GLN A 1 84 ? -5.654 0.521 -10.617 1.00 94.81 84 GLN A N 1
ATOM 634 C CA . GLN A 1 84 ? -6.641 1.306 -11.360 1.00 94.81 84 GLN A CA 1
ATOM 635 C C . GLN A 1 84 ? -6.893 2.695 -10.766 1.00 94.81 84 GLN A C 1
ATOM 637 O O . GLN A 1 84 ? -7.308 3.592 -11.492 1.00 94.81 84 GLN A O 1
ATOM 642 N N . ALA A 1 85 ? -6.677 2.890 -9.465 1.00 95.25 85 ALA A N 1
ATOM 643 C CA . ALA A 1 85 ? -6.865 4.195 -8.823 1.00 95.25 85 ALA A CA 1
ATOM 644 C C . ALA A 1 85 ? -5.534 4.850 -8.430 1.00 95.25 85 ALA A C 1
ATOM 646 O O . ALA A 1 85 ? -5.412 6.076 -8.439 1.00 95.25 85 ALA A O 1
ATOM 647 N N . GLY A 1 86 ? -4.515 4.043 -8.127 1.00 95.69 86 GLY A N 1
ATOM 648 C CA . GLY A 1 86 ? -3.336 4.473 -7.392 1.00 95.69 86 GLY A CA 1
ATOM 649 C C . GLY A 1 86 ? -3.602 4.408 -5.892 1.00 95.69 86 GLY A C 1
ATOM 650 O O . GLY A 1 86 ? -4.049 3.379 -5.399 1.00 95.69 86 GLY A O 1
ATOM 651 N N . ILE A 1 87 ? -3.304 5.483 -5.169 1.00 97.81 87 ILE A N 1
ATOM 652 C CA . ILE A 1 87 ? -3.515 5.611 -3.727 1.00 97.81 87 ILE A CA 1
ATOM 653 C C . ILE A 1 87 ? -4.781 6.426 -3.487 1.00 97.81 87 ILE A C 1
ATOM 655 O O . ILE A 1 87 ? -4.859 7.574 -3.920 1.00 97.81 87 ILE A O 1
ATOM 659 N N . GLU A 1 88 ? -5.732 5.876 -2.745 1.00 98.19 88 GLU A N 1
ATOM 660 C CA . GLU A 1 88 ? -6.986 6.538 -2.390 1.00 98.19 88 GLU A CA 1
ATOM 661 C C . GLU A 1 88 ? -7.327 6.350 -0.908 1.00 98.19 88 GLU A C 1
ATOM 663 O O . GLU A 1 88 ? -6.926 5.380 -0.263 1.00 98.19 88 GLU A O 1
ATOM 668 N N . ASN A 1 89 ? -8.080 7.297 -0.362 1.00 97.69 89 ASN A N 1
ATOM 669 C CA . ASN A 1 89 ? -8.691 7.208 0.959 1.00 97.69 89 ASN A CA 1
ATOM 670 C C . ASN A 1 89 ? -10.197 7.509 0.850 1.00 97.69 89 ASN A C 1
ATOM 672 O O . ASN A 1 89 ? -10.741 7.701 -0.238 1.00 97.69 89 ASN A O 1
ATOM 676 N N . GLN A 1 90 ? -10.875 7.608 1.990 1.00 96.06 90 GLN A N 1
ATOM 677 C CA . GLN A 1 90 ? -12.301 7.951 2.063 1.00 96.06 90 GLN A CA 1
ATOM 678 C C . GLN A 1 90 ? -12.679 9.333 1.485 1.00 96.06 90 GLN A C 1
ATOM 680 O O . GLN A 1 90 ? -13.858 9.605 1.275 1.00 96.06 90 GLN A O 1
ATOM 685 N N . HIS A 1 91 ? -11.703 10.206 1.227 1.00 96.31 91 HIS A N 1
ATOM 686 C CA . HIS A 1 91 ? -11.889 11.542 0.658 1.00 96.31 91 HIS A CA 1
ATOM 687 C C . HIS A 1 91 ? -11.522 11.631 -0.835 1.00 96.31 91 HIS A C 1
ATOM 689 O O . HIS A 1 91 ? -11.753 12.674 -1.447 1.00 96.31 91 HIS A O 1
ATOM 695 N N . GLY A 1 92 ? -10.985 10.563 -1.436 1.00 97.12 92 GLY A N 1
ATOM 696 C CA . GLY A 1 92 ? -10.680 10.485 -2.865 1.00 97.12 92 GLY A CA 1
ATOM 697 C C . GLY A 1 92 ? -9.269 9.987 -3.178 1.00 97.12 92 GLY A C 1
ATOM 698 O O . GLY A 1 92 ? -8.579 9.413 -2.335 1.00 97.12 92 GLY A O 1
ATOM 699 N N . VAL A 1 93 ? -8.844 10.206 -4.425 1.00 97.31 93 VAL A N 1
ATOM 700 C CA . VAL A 1 93 ? -7.522 9.800 -4.923 1.00 97.31 93 VAL A CA 1
ATOM 701 C C . VAL A 1 93 ? -6.458 10.774 -4.418 1.00 97.31 93 VAL A C 1
ATOM 703 O O . VAL A 1 93 ? -6.516 11.972 -4.686 1.00 97.31 93 VAL A O 1
ATOM 706 N N . LEU A 1 94 ? -5.468 10.238 -3.713 1.00 96.25 94 LEU A N 1
ATOM 707 C CA . LEU A 1 94 ? -4.312 10.961 -3.189 1.00 96.25 94 LEU A CA 1
ATOM 708 C C . LEU A 1 94 ? -3.184 11.024 -4.218 1.00 96.25 94 LEU A C 1
ATOM 710 O O . LEU A 1 94 ? -2.593 12.080 -4.419 1.00 96.25 94 LEU A O 1
ATOM 714 N N . ALA A 1 95 ? -2.904 9.908 -4.893 1.00 95.38 95 ALA A N 1
ATOM 715 C CA . ALA A 1 95 ? -1.939 9.833 -5.985 1.00 95.38 95 ALA A CA 1
ATOM 716 C C . ALA A 1 95 ? -2.424 8.858 -7.054 1.00 95.38 95 ALA A C 1
ATOM 718 O O . ALA A 1 95 ? -2.813 7.742 -6.730 1.00 95.38 95 ALA A O 1
ATOM 719 N N . SER A 1 96 ? -2.334 9.250 -8.324 1.00 94.81 96 SER A N 1
ATOM 720 C CA . SER A 1 96 ? -2.559 8.343 -9.449 1.00 94.81 96 SER A CA 1
ATOM 721 C C . SER A 1 96 ? -1.235 8.001 -10.118 1.00 94.81 96 SER A C 1
ATOM 723 O O . SER A 1 96 ? -0.379 8.866 -10.313 1.00 94.81 96 SER A O 1
ATOM 725 N N . PHE A 1 97 ? -1.080 6.733 -10.485 1.00 92.44 97 PHE A N 1
ATOM 726 C CA . PHE A 1 97 ? 0.063 6.247 -11.259 1.00 92.44 97 PHE A CA 1
ATOM 727 C C . PHE A 1 97 ? -0.300 5.952 -12.714 1.00 92.44 97 PHE A C 1
ATOM 729 O O . PHE A 1 97 ? 0.542 5.471 -13.468 1.00 92.44 97 PHE A O 1
ATOM 736 N N . ILE A 1 98 ? -1.540 6.242 -13.110 1.00 90.06 98 ILE A N 1
ATOM 737 C CA . ILE A 1 98 ? -1.989 6.090 -14.487 1.00 90.06 98 ILE A CA 1
ATOM 738 C C . ILE A 1 98 ? -1.456 7.268 -15.291 1.00 90.06 98 ILE A C 1
ATOM 740 O O . ILE A 1 98 ? -1.693 8.432 -14.962 1.00 90.06 98 ILE A O 1
ATOM 744 N N . ASN A 1 99 ? -0.750 6.969 -16.377 1.00 83.12 99 ASN A N 1
ATOM 745 C CA . ASN A 1 99 ? -0.364 7.993 -17.329 1.00 83.12 99 ASN A CA 1
ATOM 746 C C . ASN A 1 99 ? -1.572 8.345 -18.205 1.00 83.12 99 ASN A C 1
ATOM 748 O O . ASN A 1 99 ? -2.044 7.521 -18.980 1.00 83.12 99 ASN A O 1
ATOM 752 N N . ALA A 1 100 ? -2.059 9.584 -18.128 1.00 84.69 100 ALA A N 1
ATOM 753 C CA . ALA A 1 100 ? -3.191 10.031 -18.944 1.00 84.69 100 ALA A CA 1
ATOM 754 C C . ALA A 1 100 ? -2.927 9.933 -20.461 1.00 84.69 100 ALA A C 1
ATOM 756 O O . ALA A 1 100 ? -3.867 9.809 -21.240 1.00 84.69 100 ALA A O 1
ATOM 757 N N . ASN A 1 101 ? -1.657 9.974 -20.876 1.00 86.94 101 ASN A N 1
ATOM 758 C CA . ASN A 1 101 ? -1.256 9.829 -22.276 1.00 86.94 101 ASN A CA 1
ATOM 759 C C . ASN A 1 101 ? -1.016 8.367 -22.684 1.00 86.94 101 ASN A C 1
ATOM 761 O O . ASN A 1 101 ? -0.848 8.095 -23.869 1.00 86.94 101 ASN A O 1
ATOM 765 N N . ASP A 1 102 ? -0.955 7.451 -21.717 1.00 83.19 102 ASP A N 1
ATOM 766 C CA . ASP A 1 102 ? -0.695 6.027 -21.925 1.00 83.19 102 ASP A CA 1
ATOM 767 C C . ASP A 1 102 ? -1.422 5.211 -20.838 1.00 83.19 102 ASP A C 1
ATOM 769 O O . ASP A 1 102 ? -0.802 4.740 -19.880 1.00 83.19 102 ASP A O 1
ATOM 773 N N . PRO A 1 103 ? -2.761 5.104 -20.923 1.00 79.00 103 PRO A N 1
ATOM 774 C CA . PRO A 1 103 ? -3.566 4.443 -19.898 1.00 79.00 103 PRO A CA 1
ATOM 775 C C . PRO A 1 103 ? -3.345 2.925 -19.853 1.00 79.00 103 PRO A C 1
ATOM 777 O O . PRO A 1 103 ? -3.683 2.290 -18.857 1.00 79.00 103 PRO A O 1
ATOM 780 N N . GLU A 1 104 ? -2.769 2.341 -20.908 1.00 80.00 104 GLU A N 1
ATOM 781 C CA . GLU A 1 104 ? -2.355 0.934 -20.924 1.00 80.00 104 GLU A CA 1
ATOM 782 C C . GLU A 1 104 ? -1.134 0.704 -20.028 1.00 80.00 104 GLU A C 1
ATOM 784 O O . GLU A 1 104 ? -0.953 -0.381 -19.472 1.00 80.00 104 GLU A O 1
ATOM 789 N N . ARG A 1 105 ? -0.341 1.754 -19.796 1.00 83.19 105 ARG A N 1
ATOM 790 C CA . ARG A 1 105 ? 0.766 1.764 -18.846 1.00 83.19 105 ARG A CA 1
ATOM 791 C C . ARG A 1 105 ? 0.270 2.050 -17.430 1.00 83.19 105 ARG A C 1
ATOM 793 O O . ARG A 1 105 ? 0.607 3.059 -16.811 1.00 83.19 105 ARG A O 1
ATOM 800 N N . MET A 1 106 ? -0.551 1.128 -16.935 1.00 92.75 106 MET A N 1
ATOM 801 C CA . MET A 1 106 ? -0.931 1.028 -15.528 1.00 92.75 106 MET A CA 1
ATOM 802 C C . MET A 1 106 ? 0.097 0.188 -14.750 1.00 92.75 106 MET A C 1
ATOM 804 O O . MET A 1 106 ? 0.797 -0.646 -15.340 1.00 92.75 106 MET A O 1
ATOM 808 N N . PRO A 1 107 ? 0.243 0.383 -13.430 1.00 96.12 107 PRO A N 1
ATOM 809 C CA . PRO A 1 107 ? 1.052 -0.513 -12.615 1.00 96.12 107 PRO A CA 1
ATOM 810 C C . PRO A 1 107 ? 0.507 -1.945 -12.678 1.00 96.12 107 PRO A C 1
ATOM 812 O O . PRO A 1 107 ? -0.694 -2.152 -12.580 1.00 96.12 107 PRO A O 1
ATOM 815 N N . ALA A 1 108 ? 1.373 -2.944 -12.802 1.00 96.19 108 ALA A N 1
ATOM 816 C CA . ALA A 1 108 ? 0.990 -4.345 -12.611 1.00 96.19 108 ALA A CA 1
ATOM 817 C C . ALA A 1 108 ? 1.078 -4.758 -11.133 1.00 96.19 108 ALA A C 1
ATOM 819 O O . ALA A 1 108 ? 0.408 -5.692 -10.695 1.00 96.19 108 ALA A O 1
ATOM 820 N N . ALA A 1 109 ? 1.926 -4.066 -10.370 1.00 97.38 109 ALA A N 1
ATOM 821 C CA . ALA A 1 109 ? 2.176 -4.317 -8.960 1.00 97.38 109 ALA A CA 1
ATOM 822 C C . ALA A 1 109 ? 2.779 -3.080 -8.283 1.00 97.38 109 ALA A C 1
ATOM 824 O O . ALA A 1 109 ? 3.034 -2.055 -8.918 1.00 97.38 109 ALA A O 1
ATOM 825 N N . PHE A 1 110 ? 3.068 -3.215 -6.995 1.00 97.69 110 PHE A N 1
ATOM 826 C CA . PHE A 1 110 ? 3.759 -2.241 -6.171 1.00 97.69 110 PHE A CA 1
ATOM 827 C C . PHE A 1 110 ? 4.829 -2.942 -5.338 1.00 97.69 110 PHE A C 1
ATOM 829 O O . PHE A 1 110 ? 4.561 -3.967 -4.708 1.00 97.69 110 PHE A O 1
ATOM 836 N N . LEU A 1 111 ? 6.028 -2.366 -5.289 1.00 96.25 111 LEU A N 1
ATOM 837 C CA . LEU A 1 111 ? 6.935 -2.584 -4.169 1.00 96.25 111 LEU A CA 1
ATOM 838 C C . LEU A 1 111 ? 6.344 -1.892 -2.952 1.00 96.25 111 LEU A C 1
ATOM 840 O O . LEU A 1 111 ? 5.985 -0.719 -3.036 1.00 96.25 111 LEU A O 1
ATOM 844 N N . LEU A 1 112 ? 6.282 -2.600 -1.833 1.00 95.88 112 LEU A N 1
ATOM 845 C CA . LEU A 1 112 ? 5.696 -2.112 -0.595 1.00 95.88 112 LEU A CA 1
ATOM 846 C C . LEU A 1 112 ? 6.736 -2.062 0.524 1.00 95.88 112 LEU A C 1
ATOM 848 O O . LEU A 1 112 ? 7.360 -3.072 0.857 1.00 95.88 112 LEU A O 1
ATOM 852 N N . GLU A 1 113 ? 6.839 -0.894 1.14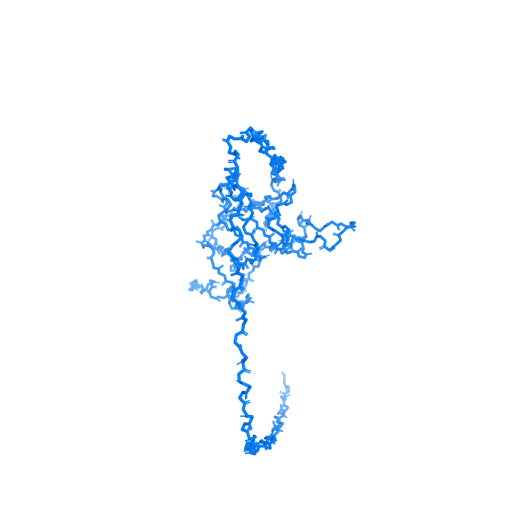7 1.00 94.19 113 GLU A N 1
ATOM 853 C CA . GLU A 1 113 ? 7.533 -0.655 2.407 1.00 94.19 113 GLU A CA 1
ATOM 854 C C . GLU A 1 113 ? 6.492 -0.243 3.462 1.00 94.19 113 GLU A C 1
ATOM 856 O O . GLU A 1 113 ? 5.744 0.721 3.278 1.00 94.19 113 GLU A O 1
ATOM 861 N N . LEU A 1 114 ? 6.425 -0.998 4.563 1.00 91.75 114 LEU A N 1
ATOM 862 C CA . LEU A 1 114 ? 5.658 -0.618 5.750 1.00 91.75 114 LEU A CA 1
ATOM 863 C C . LEU A 1 114 ? 6.613 0.097 6.700 1.00 91.75 114 LEU A C 1
ATOM 865 O O . LEU A 1 114 ? 7.517 -0.521 7.264 1.00 91.75 114 LEU A O 1
ATOM 869 N N . LEU A 1 115 ? 6.432 1.406 6.820 1.00 81.94 115 LEU A N 1
ATOM 870 C CA . LEU A 1 115 ? 7.289 2.270 7.615 1.00 81.94 115 LEU A CA 1
ATOM 871 C C . LEU A 1 115 ? 6.842 2.198 9.080 1.00 81.94 115 LEU A C 1
ATOM 873 O O . LEU A 1 115 ? 5.652 2.261 9.379 1.00 81.94 115 LEU A O 1
ATOM 877 N N . GLN A 1 116 ? 7.802 2.043 9.993 1.00 72.50 116 GLN A N 1
ATOM 878 C CA . GLN A 1 116 ? 7.552 2.082 11.443 1.00 72.50 116 GLN A CA 1
ATOM 879 C C . GLN A 1 116 ? 7.739 3.489 12.035 1.00 72.50 116 GLN A C 1
ATOM 881 O O . GLN A 1 116 ? 7.654 3.665 13.249 1.00 72.50 116 GLN A O 1
ATOM 886 N N . ASP A 1 117 ? 8.012 4.488 11.192 1.00 70.94 117 ASP A N 1
ATOM 887 C CA . ASP A 1 117 ? 8.275 5.850 11.640 1.00 70.94 117 ASP A CA 1
ATOM 888 C C . ASP A 1 117 ? 6.966 6.581 11.982 1.00 70.94 117 ASP A C 1
ATOM 890 O O . ASP A 1 117 ? 6.019 6.573 11.189 1.00 70.94 117 ASP A O 1
ATOM 894 N N . PRO A 1 118 ? 6.893 7.299 13.117 1.00 63.81 118 PRO A N 1
ATOM 895 C CA . PRO A 1 118 ? 5.739 8.133 13.421 1.00 63.81 118 PRO A CA 1
ATOM 896 C C . PRO A 1 118 ? 5.549 9.187 12.316 1.00 63.81 118 PRO A C 1
ATOM 898 O O . PRO A 1 118 ? 6.422 10.018 12.066 1.00 63.81 118 PRO A O 1
ATOM 901 N N . GLY A 1 119 ? 4.400 9.135 11.637 1.00 65.56 119 GLY A N 1
ATOM 902 C CA . GLY A 1 119 ? 4.043 10.047 10.544 1.00 65.56 119 GLY A CA 1
ATOM 903 C C . GLY A 1 119 ? 4.318 9.530 9.127 1.00 65.56 119 GLY A C 1
ATOM 904 O O . GLY A 1 119 ? 3.919 10.192 8.170 1.00 65.56 119 GLY A O 1
ATOM 905 N N . ARG A 1 120 ? 4.934 8.354 8.948 1.00 67.75 120 ARG A N 1
ATOM 906 C CA . ARG A 1 120 ? 4.952 7.653 7.655 1.00 67.75 120 ARG A CA 1
ATOM 907 C C . ARG A 1 120 ? 4.608 6.193 7.860 1.00 67.75 120 ARG A C 1
ATOM 909 O O . ARG A 1 120 ? 5.269 5.503 8.618 1.00 67.75 120 ARG A O 1
ATOM 916 N N . THR A 1 121 ? 3.611 5.721 7.133 1.00 83.88 121 THR A N 1
ATOM 917 C CA . THR A 1 121 ? 3.039 4.400 7.389 1.00 83.88 121 THR A CA 1
ATOM 918 C C . THR A 1 121 ? 3.285 3.444 6.236 1.00 83.88 121 THR A C 1
ATOM 920 O O . THR A 1 121 ? 3.661 2.292 6.435 1.00 83.88 121 THR A O 1
ATOM 923 N N . VAL A 1 122 ? 3.087 3.925 5.011 1.00 94.12 122 VAL A N 1
ATOM 924 C CA . VAL A 1 122 ? 3.209 3.109 3.804 1.00 94.12 122 VAL A CA 1
ATOM 925 C C . VAL A 1 122 ? 3.949 3.903 2.748 1.00 94.12 122 VAL A C 1
ATOM 927 O O . VAL A 1 122 ? 3.587 5.046 2.472 1.00 94.12 122 VAL A O 1
ATOM 930 N N . ALA A 1 123 ? 4.947 3.286 2.127 1.00 95.00 123 ALA A N 1
ATOM 931 C CA . ALA A 1 123 ? 5.536 3.759 0.886 1.00 95.00 123 ALA A CA 1
ATOM 932 C C . ALA A 1 123 ? 5.376 2.698 -0.202 1.00 95.00 123 ALA A C 1
ATOM 934 O O . ALA A 1 123 ? 5.538 1.499 0.041 1.00 95.00 123 ALA A O 1
ATOM 935 N N . VAL A 1 124 ? 5.038 3.153 -1.408 1.00 96.38 124 VAL A N 1
ATOM 936 C CA . VAL A 1 124 ? 4.892 2.291 -2.577 1.00 96.38 124 VAL A CA 1
ATOM 937 C C . VAL A 1 124 ? 5.653 2.822 -3.775 1.00 96.38 124 VAL A C 1
ATOM 939 O O . VAL A 1 124 ? 5.693 4.028 -4.030 1.00 96.38 124 VAL A O 1
ATOM 942 N N . ILE A 1 125 ? 6.212 1.893 -4.545 1.00 95.69 125 ILE A N 1
ATOM 943 C CA . ILE A 1 125 ? 6.800 2.163 -5.856 1.00 95.69 125 ILE A CA 1
ATOM 944 C C . ILE A 1 125 ? 6.072 1.276 -6.868 1.00 95.69 125 ILE A C 1
ATOM 946 O O . ILE A 1 125 ? 6.135 0.052 -6.741 1.00 95.69 125 ILE A O 1
ATOM 950 N N . PRO A 1 126 ? 5.361 1.850 -7.852 1.00 96.19 126 PRO A N 1
ATOM 951 C CA . PRO A 1 126 ? 4.665 1.067 -8.855 1.00 96.19 126 PRO A CA 1
ATOM 952 C C . PRO A 1 126 ? 5.661 0.308 -9.728 1.00 96.19 126 PRO A C 1
ATOM 954 O O . PRO A 1 126 ? 6.752 0.797 -10.035 1.00 96.19 126 PRO A O 1
ATOM 957 N N . LEU A 1 127 ? 5.256 -0.882 -10.152 1.00 95.31 127 LEU A N 1
ATOM 958 C CA . LEU A 1 127 ? 5.995 -1.762 -11.046 1.00 95.31 127 LEU A CA 1
ATOM 959 C C . LEU A 1 127 ? 5.215 -1.956 -12.347 1.00 95.31 127 LEU A C 1
ATOM 961 O O . LEU A 1 127 ? 3.989 -2.071 -12.335 1.00 95.31 127 LEU A O 1
ATOM 965 N N . MET A 1 128 ? 5.923 -2.011 -13.471 1.00 93.44 128 MET A N 1
ATOM 966 C CA . MET A 1 128 ? 5.384 -2.466 -14.753 1.00 93.44 128 MET A CA 1
ATOM 967 C C . MET A 1 128 ? 5.262 -4.000 -14.765 1.00 93.44 128 MET A C 1
ATOM 969 O O . MET A 1 128 ? 5.771 -4.687 -13.878 1.00 93.44 128 MET A O 1
ATOM 973 N N . ALA A 1 129 ? 4.576 -4.551 -15.770 1.00 94.06 129 ALA A N 1
ATOM 974 C CA . ALA A 1 129 ? 4.348 -5.997 -15.893 1.00 94.06 129 ALA A CA 1
ATOM 975 C C . ALA A 1 129 ? 5.642 -6.821 -16.033 1.00 94.06 129 ALA A C 1
ATOM 977 O O . ALA A 1 129 ? 5.661 -8.001 -15.698 1.00 94.06 129 ALA A O 1
ATOM 978 N N . ASP A 1 130 ? 6.730 -6.201 -16.491 1.00 92.75 130 ASP A N 1
ATOM 979 C CA . ASP A 1 130 ? 8.062 -6.807 -16.583 1.00 92.75 130 ASP A CA 1
ATOM 980 C C . ASP A 1 130 ? 8.866 -6.733 -15.266 1.00 92.75 130 ASP A C 1
ATOM 982 O O . ASP A 1 130 ? 10.021 -7.157 -15.217 1.00 92.75 130 ASP A O 1
ATOM 986 N N . GLY A 1 131 ? 8.272 -6.188 -14.197 1.00 92.50 131 GLY A N 1
ATOM 987 C CA . GLY A 1 131 ? 8.904 -6.040 -12.888 1.00 92.50 131 GLY A CA 1
ATOM 988 C C . GLY A 1 131 ? 9.864 -4.856 -12.770 1.00 92.50 131 GLY A C 1
ATOM 989 O O . GLY A 1 131 ? 10.540 -4.718 -11.747 1.00 92.50 131 GLY A O 1
ATOM 990 N N . THR A 1 132 ? 9.965 -3.997 -13.784 1.00 91.44 132 THR A N 1
ATOM 991 C CA . THR A 1 132 ? 10.721 -2.743 -13.678 1.00 91.44 132 THR A CA 1
ATOM 992 C C . THR A 1 132 ? 9.901 -1.683 -12.936 1.00 91.44 132 THR A C 1
ATOM 994 O O . THR A 1 132 ? 8.676 -1.634 -13.055 1.00 91.44 132 THR A O 1
ATOM 997 N N . ALA A 1 133 ? 10.550 -0.831 -12.137 1.00 91.50 133 ALA A N 1
ATOM 998 C CA . ALA A 1 133 ? 9.837 0.232 -11.430 1.00 91.50 133 ALA A CA 1
ATOM 999 C C . ALA A 1 133 ? 9.548 1.446 -12.302 1.00 91.50 133 ALA A C 1
ATOM 1001 O O . ALA A 1 133 ? 10.288 1.795 -13.223 1.00 91.50 133 ALA A O 1
ATOM 1002 N N . TYR A 1 134 ? 8.496 2.149 -11.908 1.00 90.12 134 TYR A N 1
ATOM 1003 C CA . TYR A 1 134 ? 8.250 3.515 -12.325 1.00 90.12 134 TYR A CA 1
ATOM 1004 C C . TYR A 1 134 ? 9.310 4.447 -11.724 1.00 90.12 134 TYR A C 1
ATOM 1006 O O . TYR A 1 134 ? 9.864 4.192 -10.657 1.00 90.12 134 TYR A O 1
ATOM 1014 N N . GLY A 1 135 ? 9.556 5.577 -12.391 1.00 85.88 135 GLY A N 1
ATOM 1015 C CA . GLY A 1 135 ? 10.485 6.607 -11.907 1.00 85.88 135 GLY A CA 1
ATOM 1016 C C . GLY A 1 135 ? 9.970 7.423 -10.715 1.00 85.88 135 GLY A C 1
ATOM 1017 O O . GLY A 1 135 ? 10.659 8.329 -10.264 1.00 85.88 135 GLY A O 1
ATOM 1018 N N . GLN A 1 136 ? 8.764 7.128 -10.226 1.00 88.19 136 GLN A N 1
ATOM 1019 C CA . GLN A 1 136 ? 8.122 7.813 -9.111 1.00 88.19 136 GLN A CA 1
ATOM 1020 C C . GLN A 1 136 ? 7.381 6.803 -8.237 1.00 88.19 136 GLN A C 1
ATOM 1022 O O . GLN A 1 136 ? 6.748 5.883 -8.747 1.00 88.19 136 GLN A O 1
ATOM 1027 N N . GLY A 1 137 ? 7.433 7.010 -6.932 1.00 93.06 137 GLY A N 1
ATOM 1028 C CA . GLY A 1 137 ? 6.627 6.353 -5.917 1.00 93.06 137 GLY A CA 1
ATOM 1029 C C . GLY A 1 137 ? 5.979 7.390 -5.006 1.00 93.06 137 GLY A C 1
ATOM 1030 O O . GLY A 1 137 ? 6.150 8.601 -5.177 1.00 93.06 137 GLY A O 1
ATOM 1031 N N . ALA A 1 138 ? 5.234 6.926 -4.015 1.00 95.00 138 ALA A N 1
ATOM 1032 C CA . ALA A 1 138 ? 4.563 7.800 -3.067 1.00 95.00 138 ALA A CA 1
ATOM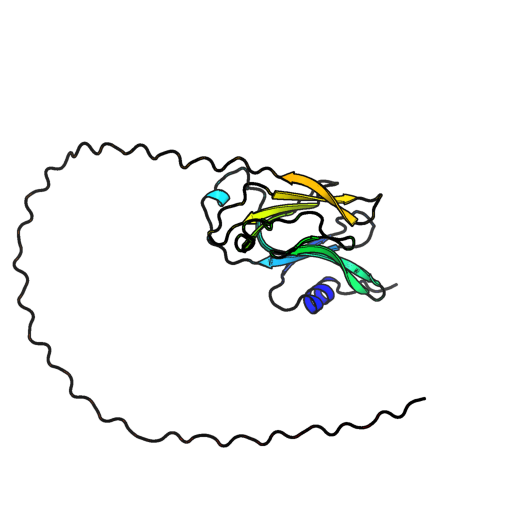 1033 C C . ALA A 1 138 ? 4.551 7.181 -1.676 1.00 95.00 138 ALA A C 1
ATOM 1035 O O . ALA A 1 138 ? 4.457 5.964 -1.523 1.00 95.00 138 ALA A O 1
ATOM 1036 N N . ALA A 1 139 ? 4.632 8.045 -0.670 1.00 94.81 139 ALA A N 1
ATOM 1037 C CA . ALA A 1 139 ? 4.446 7.673 0.718 1.00 94.81 139 ALA A CA 1
ATOM 1038 C C . ALA A 1 139 ? 3.200 8.354 1.280 1.00 94.81 139 ALA A C 1
ATOM 1040 O O . ALA A 1 139 ? 2.917 9.518 0.971 1.00 94.81 139 ALA A O 1
ATOM 1041 N N . VAL A 1 140 ? 2.493 7.633 2.144 1.00 95.88 140 VAL A N 1
ATOM 1042 C CA . VAL A 1 140 ? 1.379 8.150 2.932 1.00 95.88 140 VAL A CA 1
ATOM 1043 C C . VAL A 1 140 ? 1.639 8.013 4.423 1.00 95.88 140 VAL A C 1
ATOM 1045 O O . VAL A 1 140 ? 2.318 7.094 4.890 1.00 95.88 140 VAL A O 1
ATOM 1048 N N . GLY A 1 141 ? 1.069 8.948 5.167 1.00 95.12 141 GLY A N 1
ATOM 1049 C CA . GLY A 1 141 ? 1.052 8.963 6.620 1.00 95.12 141 GLY A CA 1
ATOM 1050 C C . GLY A 1 141 ? -0.297 9.452 7.117 1.00 95.12 141 GLY A C 1
ATOM 1051 O O . GLY A 1 141 ? -1.056 10.065 6.365 1.00 95.12 141 GLY A O 1
ATOM 1052 N N . TRP A 1 142 ? -0.609 9.144 8.367 1.00 95.31 142 TRP A N 1
ATOM 1053 C CA . TRP A 1 142 ? -1.827 9.626 9.003 1.00 95.31 142 TRP A CA 1
ATOM 1054 C C . TRP A 1 142 ? -1.724 11.116 9.348 1.00 95.31 142 TRP A C 1
ATOM 1056 O O . TRP A 1 142 ? -0.748 11.538 9.971 1.00 95.31 142 TRP A O 1
ATOM 1066 N N . ASP A 1 143 ? -2.740 11.900 8.983 1.00 94.75 143 ASP A N 1
ATOM 1067 C CA . ASP A 1 143 ? -2.908 13.282 9.436 1.00 94.75 143 ASP A CA 1
ATOM 1068 C C . ASP A 1 143 ? -3.997 13.341 10.513 1.00 94.75 143 ASP A C 1
ATOM 1070 O O . ASP A 1 143 ? -5.182 13.176 10.244 1.00 94.75 143 ASP A O 1
ATOM 1074 N N . ALA A 1 144 ? -3.617 13.607 11.763 1.00 92.44 144 ALA A N 1
ATOM 1075 C CA . ALA A 1 144 ? -4.585 13.704 12.855 1.00 92.44 144 ALA A CA 1
ATOM 1076 C C . ALA A 1 144 ? -5.489 14.952 12.761 1.00 92.44 144 ALA A C 1
ATOM 1078 O O . ALA A 1 144 ? -6.542 14.997 13.396 1.00 92.44 144 ALA A O 1
ATOM 1079 N N . THR A 1 145 ? -5.100 15.973 11.989 1.00 94.00 145 THR A N 1
ATOM 1080 C CA . THR A 1 145 ? -5.917 17.181 11.771 1.00 94.00 145 THR A CA 1
ATOM 1081 C C . THR A 1 145 ? -7.015 16.955 10.735 1.00 94.00 145 THR A C 1
ATOM 1083 O O . THR A 1 145 ? -8.054 17.617 10.772 1.00 94.00 145 THR A O 1
ATOM 1086 N N . GLN A 1 146 ? -6.804 15.988 9.842 1.00 92.94 146 GLN A N 1
ATOM 1087 C CA . GLN A 1 146 ? -7.759 15.515 8.852 1.00 92.94 146 GLN A CA 1
ATOM 1088 C C . GLN A 1 146 ? -7.768 13.990 8.924 1.00 92.94 146 GLN A C 1
ATOM 1090 O O . GLN A 1 146 ? -6.987 13.404 8.188 1.00 92.94 146 GLN A O 1
ATOM 1095 N N . PRO A 1 147 ? -8.599 13.355 9.778 1.00 94.06 147 PRO A N 1
ATOM 1096 C CA . PRO A 1 147 ? -8.456 11.955 10.207 1.00 94.06 147 PRO A CA 1
ATOM 1097 C C . PRO A 1 147 ? -8.535 10.965 9.033 1.00 94.06 147 PRO A C 1
ATOM 1099 O O . PRO A 1 147 ? -9.570 10.366 8.740 1.00 94.06 147 PRO A O 1
ATOM 1102 N N . ALA A 1 148 ? -7.428 10.866 8.311 1.00 96.75 148 ALA A N 1
ATOM 1103 C CA . ALA A 1 148 ? -7.259 10.213 7.035 1.00 96.75 148 ALA A CA 1
ATOM 1104 C C . ALA A 1 148 ? -5.761 10.106 6.724 1.00 96.75 148 ALA A C 1
ATOM 1106 O O . ALA A 1 148 ? -4.926 10.888 7.186 1.00 96.75 148 ALA A O 1
ATOM 1107 N N . TYR A 1 149 ? -5.424 9.143 5.874 1.00 96.88 149 TYR A N 1
ATOM 1108 C CA . TYR A 1 149 ? -4.099 9.085 5.277 1.00 96.88 149 TYR A CA 1
ATOM 1109 C C . TYR A 1 149 ? -3.936 10.195 4.239 1.00 96.88 149 TYR A C 1
ATOM 1111 O O . TYR A 1 149 ? -4.823 10.400 3.411 1.00 96.88 149 TYR A O 1
ATOM 1119 N N . VAL A 1 150 ? -2.796 10.878 4.259 1.00 96.50 150 VAL A N 1
ATOM 1120 C CA . VAL A 1 150 ? -2.426 11.936 3.310 1.00 96.50 150 VAL A CA 1
ATOM 1121 C C . VAL A 1 150 ? -1.081 11.625 2.663 1.00 96.50 150 VAL A C 1
ATOM 1123 O O . VAL A 1 150 ? -0.284 10.853 3.201 1.00 96.50 150 VAL A O 1
ATOM 1126 N N . LEU A 1 151 ? -0.800 12.237 1.510 1.00 95.69 151 LEU A N 1
ATOM 1127 C CA . LEU A 1 151 ? 0.536 12.187 0.918 1.00 95.69 151 LEU A CA 1
ATOM 1128 C C . LEU A 1 151 ? 1.543 12.921 1.806 1.00 95.69 151 LEU A C 1
ATOM 1130 O O . LEU A 1 151 ? 1.382 14.104 2.090 1.00 95.69 151 LEU A O 1
ATOM 1134 N N . VAL A 1 152 ? 2.622 12.233 2.172 1.00 92.25 152 VAL A N 1
ATOM 1135 C CA . VAL A 1 152 ? 3.724 12.800 2.974 1.00 92.25 152 VAL A CA 1
ATOM 1136 C C . VAL A 1 152 ? 5.000 13.018 2.159 1.00 92.25 152 VAL A C 1
ATOM 1138 O O . VAL A 1 152 ? 5.980 13.573 2.657 1.00 92.25 152 VAL A O 1
ATOM 1141 N N . GLY A 1 153 ? 4.997 12.608 0.890 1.00 84.56 153 GLY A N 1
ATOM 1142 C CA . GLY A 1 153 ? 6.057 12.915 -0.062 1.00 84.56 153 GLY A CA 1
ATOM 1143 C C . GLY A 1 153 ? 6.042 12.015 -1.293 1.00 84.56 153 GLY A C 1
ATOM 1144 O O . GLY A 1 153 ? 5.558 10.881 -1.253 1.00 84.56 153 GLY A O 1
ATOM 1145 N N . ALA A 1 154 ? 6.620 12.525 -2.381 1.00 81.69 154 ALA A N 1
ATOM 1146 C CA . ALA A 1 154 ? 7.036 11.687 -3.495 1.00 81.69 154 ALA A CA 1
ATOM 1147 C C . ALA A 1 154 ? 8.245 10.855 -3.057 1.00 81.69 154 ALA A C 1
ATOM 1149 O O . ALA A 1 154 ? 9.204 11.379 -2.482 1.00 81.69 154 ALA A O 1
ATOM 1150 N N . VAL A 1 155 ? 8.204 9.561 -3.344 1.00 73.75 155 VAL A N 1
ATOM 1151 C CA . VAL A 1 155 ? 9.384 8.707 -3.262 1.00 73.75 155 VAL A CA 1
ATOM 1152 C C . VAL A 1 155 ? 10.008 8.763 -4.641 1.00 73.75 155 VAL A C 1
ATOM 1154 O O . VAL A 1 155 ? 9.452 8.221 -5.585 1.00 73.75 155 VAL A O 1
ATOM 1157 N N . ASN A 1 156 ? 11.129 9.459 -4.788 1.00 75.44 156 ASN A N 1
ATOM 1158 C CA . ASN A 1 156 ? 11.872 9.428 -6.040 1.00 75.44 156 ASN A CA 1
ATOM 1159 C C . ASN A 1 156 ? 12.867 8.274 -5.952 1.00 75.44 156 ASN A C 1
ATOM 1161 O O . ASN A 1 156 ? 13.909 8.448 -5.309 1.00 75.44 156 ASN A O 1
ATOM 1165 N N . PRO A 1 157 ? 12.575 7.099 -6.544 1.00 66.62 157 PRO A N 1
ATOM 1166 C CA . PRO A 1 157 ? 13.625 6.127 -6.747 1.00 66.62 157 PRO A CA 1
ATOM 1167 C C . PRO A 1 157 ? 14.762 6.808 -7.521 1.00 66.62 157 PRO A C 1
ATOM 1169 O O . PRO A 1 157 ? 14.504 7.624 -8.414 1.00 66.62 157 PRO A O 1
ATOM 1172 N N . PRO A 1 158 ? 16.026 6.509 -7.196 1.00 62.53 158 PRO A N 1
ATOM 1173 C CA . PRO A 1 158 ? 17.130 6.921 -8.043 1.00 62.53 158 PRO A CA 1
ATOM 1174 C C . PRO A 1 158 ? 16.831 6.462 -9.465 1.00 62.53 158 PRO A C 1
ATOM 1176 O O . PRO A 1 158 ? 16.319 5.354 -9.659 1.00 62.53 158 PRO A O 1
ATOM 1179 N N . ALA A 1 159 ? 17.160 7.305 -10.447 1.00 63.09 159 ALA A N 1
ATOM 1180 C CA . ALA A 1 159 ? 17.057 6.917 -11.845 1.00 63.09 159 ALA A CA 1
ATOM 1181 C C . ALA A 1 159 ? 17.692 5.526 -12.019 1.00 63.09 159 ALA A C 1
ATOM 1183 O O . ALA A 1 159 ? 18.741 5.280 -11.407 1.00 63.09 159 ALA A O 1
ATOM 1184 N N . PRO A 1 160 ? 17.076 4.619 -12.805 1.00 57.09 160 PRO A N 1
ATOM 1185 C CA . PRO A 1 160 ? 17.662 3.319 -13.074 1.00 57.09 160 PRO A CA 1
ATOM 1186 C C . PRO A 1 160 ? 19.114 3.540 -13.471 1.00 57.09 160 PRO A C 1
ATOM 1188 O O . PRO A 1 160 ? 19.389 4.276 -14.423 1.00 57.09 160 PRO A O 1
ATOM 1191 N N . VAL A 1 161 ? 20.047 2.981 -12.699 1.00 57.44 161 VAL A N 1
ATOM 1192 C CA . VAL A 1 161 ? 21.451 3.041 -13.089 1.00 57.44 161 VAL A CA 1
ATOM 1193 C C . VAL A 1 161 ? 21.489 2.287 -14.406 1.00 57.44 161 VAL A C 1
ATOM 1195 O O . VAL A 1 161 ? 21.153 1.101 -14.432 1.00 57.44 161 VAL A O 1
ATOM 1198 N N . ALA A 1 162 ? 21.785 2.991 -15.506 1.00 55.00 162 ALA A N 1
ATOM 1199 C CA . ALA A 1 162 ? 21.943 2.341 -16.798 1.00 55.00 162 ALA A CA 1
ATOM 1200 C C . ALA A 1 162 ? 22.865 1.140 -16.566 1.00 55.00 162 ALA A C 1
ATOM 1202 O O . ALA A 1 162 ? 23.857 1.313 -15.843 1.00 55.00 162 ALA A O 1
ATOM 1203 N N . PRO A 1 163 ? 22.521 -0.060 -17.076 1.00 55.34 163 PRO A N 1
ATOM 1204 C CA . PRO A 1 163 ? 23.348 -1.234 -16.860 1.00 55.34 163 PRO A CA 1
ATOM 1205 C C . PRO A 1 163 ? 24.770 -0.813 -17.188 1.00 55.34 163 PRO A C 1
ATOM 1207 O O . PRO A 1 163 ? 25.013 -0.310 -18.289 1.00 55.34 163 PRO A O 1
ATOM 1210 N N . THR A 1 164 ? 25.667 -0.878 -16.196 1.00 58.25 164 THR A N 1
ATOM 1211 C CA . THR A 1 164 ? 27.074 -0.568 -16.434 1.00 58.25 164 THR A CA 1
ATOM 1212 C C . THR A 1 164 ? 27.441 -1.443 -17.605 1.00 58.25 164 THR A C 1
ATOM 1214 O O . THR A 1 164 ? 27.304 -2.661 -17.486 1.00 58.25 164 THR A O 1
ATOM 1217 N N . ALA A 1 165 ? 27.750 -0.823 -18.751 1.00 51.44 165 ALA A N 1
ATOM 1218 C CA . ALA A 1 165 ? 28.093 -1.563 -19.946 1.00 51.44 165 ALA A CA 1
ATOM 1219 C C . ALA A 1 165 ? 29.159 -2.545 -19.490 1.00 51.44 165 ALA A C 1
ATOM 1221 O O . ALA A 1 165 ? 30.224 -2.115 -19.038 1.00 51.44 165 ALA A O 1
ATOM 1222 N N . VAL A 1 166 ? 28.813 -3.836 -19.471 1.00 60.44 166 VAL A N 1
ATOM 1223 C CA . VAL A 1 166 ? 29.787 -4.872 -19.171 1.00 60.44 166 VAL A CA 1
ATOM 1224 C C . VAL A 1 166 ? 30.869 -4.582 -20.191 1.00 60.44 166 VAL A C 1
ATOM 1226 O O . VAL A 1 166 ? 30.528 -4.573 -21.380 1.00 60.44 166 VAL A O 1
ATOM 1229 N N . PRO A 1 167 ? 32.090 -4.190 -19.773 1.00 56.66 167 PRO A N 1
ATOM 1230 C CA . PRO A 1 167 ? 33.127 -3.888 -20.734 1.00 56.66 167 PRO A CA 1
ATOM 1231 C C . PRO A 1 167 ? 33.168 -5.111 -21.624 1.00 56.66 167 PRO A C 1
ATOM 1233 O O . PRO A 1 167 ? 33.336 -6.218 -21.109 1.00 56.66 167 PRO A O 1
ATOM 1236 N N . THR A 1 168 ? 32.868 -4.928 -22.913 1.00 62.38 168 THR A N 1
ATOM 1237 C CA . THR A 1 168 ? 32.999 -5.999 -23.886 1.00 62.38 168 THR A CA 1
ATOM 1238 C C . THR A 1 168 ? 34.427 -6.451 -23.710 1.00 62.38 168 THR A C 1
ATOM 1240 O O . THR A 1 168 ? 35.349 -5.719 -24.073 1.00 62.38 168 THR A O 1
ATOM 1243 N N . ALA A 1 169 ? 34.617 -7.582 -23.030 1.00 56.69 169 ALA A N 1
ATOM 1244 C CA . ALA A 1 169 ? 35.920 -8.178 -22.932 1.00 56.69 169 ALA A CA 1
ATOM 1245 C C . ALA A 1 169 ? 36.289 -8.390 -24.390 1.00 56.69 169 ALA A C 1
ATOM 1247 O O . ALA A 1 169 ? 35.613 -9.135 -25.104 1.00 56.69 169 ALA A O 1
ATOM 1248 N N . VAL A 1 170 ? 37.280 -7.634 -24.860 1.00 57.78 170 VAL A N 1
ATOM 1249 C CA . VAL A 1 170 ? 37.974 -7.980 -26.084 1.00 57.78 170 VAL A CA 1
ATOM 1250 C C . VAL A 1 170 ? 38.581 -9.328 -25.735 1.00 57.78 170 VAL A C 1
ATOM 1252 O O . VAL A 1 170 ? 39.599 -9.403 -25.052 1.00 57.78 170 VAL A O 1
ATOM 1255 N N . LEU A 1 171 ? 37.853 -10.395 -26.063 1.00 53.84 171 LEU A N 1
ATOM 1256 C CA . LEU A 1 171 ? 38.404 -11.730 -26.139 1.00 53.84 171 LEU A CA 1
ATOM 1257 C C . LEU A 1 171 ? 39.458 -11.619 -27.235 1.00 53.84 171 LEU A C 1
ATOM 1259 O O . LEU A 1 171 ? 39.160 -11.764 -28.417 1.00 53.84 171 LEU A O 1
ATOM 1263 N N . GLU A 1 172 ? 40.681 -11.264 -26.844 1.00 59.97 172 GLU A N 1
ATOM 1264 C CA . GLU A 1 172 ? 41.838 -11.670 -27.617 1.00 59.97 172 GLU A CA 1
ATOM 1265 C C . GLU A 1 172 ? 41.799 -13.187 -27.597 1.00 59.97 172 GLU A C 1
ATOM 1267 O O . GLU A 1 172 ? 42.016 -13.799 -26.555 1.00 59.97 172 GLU A O 1
ATOM 1272 N N . ASP A 1 173 ? 41.370 -13.752 -28.719 1.00 55.44 173 ASP A N 1
ATOM 1273 C CA . ASP A 1 173 ? 41.152 -15.171 -28.926 1.00 55.44 173 ASP A CA 1
ATOM 1274 C C . ASP A 1 173 ? 42.482 -15.922 -28.730 1.00 55.44 173 ASP A C 1
ATOM 1276 O O . ASP A 1 173 ? 43.341 -15.881 -29.616 1.00 55.44 173 ASP A O 1
ATOM 1280 N N . PRO A 1 174 ? 42.724 -16.586 -27.579 1.00 59.72 174 PRO A N 1
ATOM 1281 C CA . PRO A 1 174 ? 43.951 -17.339 -27.378 1.00 59.72 174 PRO A CA 1
ATOM 1282 C C . PRO A 1 174 ? 43.832 -18.759 -27.946 1.00 59.72 174 PRO A C 1
ATOM 1284 O O . PRO A 1 174 ? 44.764 -19.552 -27.805 1.00 59.72 174 PRO A O 1
ATOM 1287 N N . TYR A 1 175 ? 42.706 -19.103 -28.579 1.00 52.75 175 TYR A N 1
ATOM 1288 C CA . TYR A 1 175 ? 42.426 -20.449 -29.046 1.00 52.75 175 TYR A CA 1
ATOM 1289 C C . TYR A 1 175 ? 42.195 -20.452 -30.553 1.00 52.75 175 TYR A C 1
ATOM 1291 O O . TYR A 1 175 ? 41.081 -20.343 -31.051 1.00 52.75 175 TYR A O 1
ATOM 1299 N N . THR A 1 176 ? 43.270 -20.724 -31.291 1.00 55.34 176 THR A N 1
ATOM 1300 C CA . THR A 1 176 ? 43.119 -21.402 -32.581 1.00 55.34 176 THR A CA 1
ATOM 1301 C C . THR A 1 176 ? 42.449 -22.749 -32.312 1.00 55.34 176 THR A C 1
ATOM 1303 O O . THR A 1 176 ? 43.076 -23.701 -31.848 1.00 55.34 176 THR A O 1
ATOM 1306 N N . LEU A 1 177 ? 41.133 -22.806 -32.519 1.00 62.00 177 LEU A N 1
ATOM 1307 C CA . LEU A 1 177 ? 40.366 -24.039 -32.420 1.00 62.00 177 LEU A CA 1
ATOM 1308 C C . LEU A 1 177 ? 40.929 -25.017 -33.471 1.00 62.00 177 LEU A C 1
ATOM 1310 O O . LEU A 1 177 ? 41.011 -24.638 -34.643 1.00 62.00 177 LEU A O 1
ATOM 1314 N N . PRO A 1 178 ? 41.343 -26.244 -33.106 1.00 69.50 178 PRO A N 1
ATOM 1315 C CA . PRO A 1 178 ? 41.713 -27.236 -34.108 1.00 69.50 178 PRO A CA 1
ATOM 1316 C C . PRO A 1 178 ? 40.523 -27.479 -35.042 1.00 69.50 178 PRO A C 1
ATOM 1318 O O . PRO A 1 178 ? 39.378 -27.523 -34.584 1.00 69.50 178 PRO A O 1
ATOM 1321 N N . GLU A 1 179 ? 40.799 -27.616 -36.345 1.00 71.69 179 GLU A N 1
ATOM 1322 C CA . GLU A 1 179 ? 39.774 -27.904 -37.350 1.00 71.69 179 GLU A CA 1
ATOM 1323 C C . GLU A 1 179 ? 38.890 -29.069 -36.874 1.00 71.69 179 GLU A C 1
ATOM 1325 O O . GLU A 1 179 ? 39.412 -30.114 -36.459 1.00 71.69 179 GLU A O 1
ATOM 1330 N N . PRO A 1 180 ? 37.555 -28.912 -36.902 1.00 64.62 180 PRO A N 1
ATOM 1331 C CA . PRO A 1 180 ? 36.658 -29.967 -36.475 1.00 64.62 180 PRO A CA 1
ATOM 1332 C C . PRO A 1 180 ? 36.886 -31.189 -37.361 1.00 64.62 180 PRO A C 1
ATOM 1334 O O . PRO A 1 180 ? 36.693 -31.151 -38.576 1.00 64.62 180 PRO A O 1
ATOM 1337 N N . THR A 1 181 ? 37.290 -32.300 -36.745 1.00 74.56 181 THR A N 1
ATOM 1338 C CA . THR A 1 181 ? 37.310 -33.587 -37.435 1.00 74.56 181 THR A CA 1
ATOM 1339 C C . THR A 1 181 ? 35.866 -33.940 -37.769 1.00 74.56 181 THR A C 1
ATOM 1341 O O . THR A 1 181 ? 35.065 -34.198 -36.870 1.00 74.56 181 THR A O 1
ATOM 1344 N N . ILE A 1 182 ? 35.518 -33.910 -39.057 1.00 69.62 182 ILE A N 1
ATOM 1345 C CA . ILE A 1 182 ? 34.188 -34.298 -39.525 1.00 69.62 182 ILE A CA 1
ATOM 1346 C C . ILE A 1 182 ? 34.048 -35.804 -39.312 1.00 69.62 182 ILE A C 1
ATOM 1348 O O . ILE A 1 182 ? 34.554 -36.612 -40.089 1.00 69.62 182 ILE A O 1
ATOM 1352 N N . ILE A 1 183 ? 33.371 -36.181 -38.230 1.00 71.88 183 ILE A N 1
ATOM 1353 C CA . ILE A 1 183 ? 32.919 -37.552 -38.024 1.00 71.88 183 ILE A CA 1
ATOM 1354 C C . ILE A 1 183 ? 31.704 -37.747 -38.940 1.00 71.88 183 ILE A C 1
ATOM 1356 O O . ILE A 1 183 ? 30.741 -36.983 -38.819 1.00 71.88 183 ILE A O 1
ATOM 1360 N N . PRO A 1 184 ? 31.724 -38.717 -39.872 1.00 69.25 184 PRO A N 1
ATOM 1361 C CA . PRO A 1 184 ? 30.587 -38.963 -40.745 1.00 69.25 184 PRO A CA 1
ATOM 1362 C C . PRO A 1 184 ? 29.356 -39.296 -39.900 1.00 69.25 184 PRO A C 1
ATOM 1364 O O . PRO A 1 184 ? 29.390 -40.184 -39.046 1.00 69.25 184 PRO A O 1
ATOM 1367 N N . THR A 1 185 ? 28.270 -38.561 -40.132 1.00 75.94 185 THR A N 1
ATOM 1368 C CA . THR A 1 185 ? 26.976 -38.825 -39.506 1.00 75.94 185 THR A CA 1
ATOM 1369 C C . THR A 1 185 ? 26.522 -40.236 -39.891 1.00 75.94 185 THR A C 1
ATOM 1371 O O . THR A 1 185 ? 26.489 -40.539 -41.087 1.00 75.94 185 THR A O 1
ATOM 1374 N N . PRO A 1 186 ? 26.186 -41.115 -38.928 1.00 74.38 186 PRO A N 1
ATOM 1375 C CA . PRO A 1 186 ? 25.659 -42.429 -39.256 1.00 74.38 186 PRO A CA 1
ATOM 1376 C C . PRO A 1 186 ? 24.343 -42.273 -40.022 1.00 74.38 186 PRO A C 1
ATOM 1378 O O . PRO A 1 186 ? 23.451 -41.531 -39.608 1.00 74.38 186 PRO A O 1
ATOM 1381 N N . THR A 1 187 ? 24.244 -42.969 -41.153 1.00 80.94 187 THR A N 1
ATOM 1382 C CA . THR A 1 187 ? 23.015 -43.078 -41.941 1.00 80.94 187 THR A CA 1
ATOM 1383 C C . THR A 1 187 ? 21.890 -43.590 -41.037 1.00 80.94 187 THR A C 1
ATOM 1385 O O . THR A 1 187 ? 22.064 -44.648 -40.429 1.00 80.94 187 THR A O 1
ATOM 1388 N N . PRO A 1 188 ? 20.756 -42.876 -40.916 1.00 73.12 188 PRO A N 1
ATOM 1389 C CA . PRO A 1 188 ? 19.663 -43.319 -40.062 1.00 73.12 188 PRO A CA 1
ATOM 1390 C C . PRO A 1 188 ? 19.095 -44.652 -40.562 1.00 73.12 188 PRO A C 1
ATOM 1392 O O . PRO A 1 188 ? 18.807 -44.809 -41.751 1.00 73.12 188 PRO A O 1
ATOM 1395 N N . GLU A 1 189 ? 18.931 -45.610 -39.647 1.00 78.06 189 GLU A N 1
ATOM 1396 C CA . GLU A 1 189 ? 18.182 -46.838 -39.911 1.00 78.06 189 GLU A CA 1
ATOM 1397 C C . GLU A 1 189 ? 16.701 -46.512 -40.176 1.00 78.06 189 GLU A C 1
ATOM 1399 O O . GLU A 1 189 ? 16.143 -45.593 -39.565 1.00 78.06 189 GLU A O 1
ATOM 1404 N N . PRO A 1 190 ? 16.040 -47.246 -41.089 1.00 75.88 190 PRO A N 1
ATOM 1405 C CA . PRO A 1 190 ? 14.635 -47.032 -41.397 1.00 75.88 190 PRO A CA 1
ATOM 1406 C C . PRO A 1 190 ? 13.766 -47.291 -40.161 1.00 75.88 190 PRO A C 1
ATOM 1408 O O . PRO A 1 190 ? 13.707 -48.403 -39.636 1.00 75.88 190 PRO A O 1
ATOM 1411 N N . VAL A 1 191 ? 13.061 -46.251 -39.715 1.00 76.81 191 VAL A N 1
ATOM 1412 C CA . VAL A 1 191 ? 12.090 -46.337 -38.622 1.00 76.81 191 VAL A CA 1
ATOM 1413 C C . VAL A 1 191 ? 10.893 -47.159 -39.094 1.00 76.81 191 VAL A C 1
ATOM 1415 O O . VAL A 1 191 ? 10.164 -46.758 -40.002 1.00 76.81 191 VAL A O 1
ATOM 1418 N N . VAL A 1 192 ? 10.685 -48.317 -38.470 1.00 73.94 192 VAL A N 1
ATOM 1419 C CA . VAL A 1 192 ? 9.500 -49.148 -38.694 1.00 73.94 192 VAL A CA 1
ATOM 1420 C C . VAL A 1 192 ? 8.298 -48.437 -38.072 1.00 73.94 192 VAL A C 1
ATOM 1422 O O . VAL A 1 192 ? 8.229 -48.250 -36.858 1.00 73.94 192 VAL A O 1
ATOM 1425 N N . GLN A 1 193 ? 7.366 -47.999 -38.915 1.00 73.56 193 GLN A N 1
ATOM 1426 C CA . GLN A 1 193 ? 6.155 -47.297 -38.502 1.00 73.56 193 GLN A CA 1
ATOM 1427 C C . GLN A 1 193 ? 5.206 -48.276 -37.780 1.00 73.56 193 GLN A C 1
ATOM 1429 O O . GLN A 1 193 ? 4.840 -49.295 -38.371 1.00 73.56 193 GLN A O 1
ATOM 1434 N N . PRO A 1 194 ? 4.798 -48.020 -36.523 1.00 69.62 194 PRO A N 1
ATOM 1435 C CA . PRO A 1 194 ? 3.859 -48.891 -35.831 1.00 69.62 194 PRO A CA 1
ATOM 1436 C C . PRO A 1 194 ? 2.463 -48.793 -36.458 1.00 69.62 194 PRO A C 1
ATOM 1438 O O . PRO A 1 194 ? 1.923 -47.707 -36.673 1.00 69.62 194 PRO A O 1
ATOM 1441 N N . THR A 1 195 ? 1.883 -49.958 -36.742 1.00 70.31 195 THR A N 1
ATOM 1442 C CA . THR A 1 195 ? 0.509 -50.132 -37.218 1.00 70.31 195 THR A CA 1
ATOM 1443 C C . THR A 1 195 ? -0.482 -49.628 -36.167 1.00 70.31 195 THR A C 1
ATOM 1445 O O . THR A 1 195 ? -0.431 -50.048 -35.012 1.00 70.31 195 THR A O 1
ATOM 1448 N N . ALA A 1 196 ? -1.389 -48.733 -36.563 1.00 62.91 196 ALA A N 1
ATOM 1449 C CA . ALA A 1 196 ? -2.418 -48.183 -35.687 1.00 62.91 196 ALA A CA 1
ATOM 1450 C C . ALA A 1 196 ? -3.445 -49.251 -35.261 1.00 62.91 196 ALA A C 1
ATOM 1452 O O . ALA A 1 196 ? -4.019 -49.949 -36.098 1.00 62.91 196 ALA A O 1
ATOM 1453 N N . THR A 1 197 ? -3.700 -49.333 -33.955 1.00 69.81 197 THR A N 1
ATOM 1454 C CA . THR A 1 197 ? -4.802 -50.098 -33.353 1.00 69.81 197 THR A CA 1
ATOM 1455 C C . THR A 1 197 ? -6.117 -49.319 -33.516 1.00 69.81 197 THR A C 1
ATOM 1457 O O . THR A 1 197 ? -6.130 -48.120 -33.228 1.00 69.81 197 THR A O 1
ATOM 1460 N N . PRO A 1 198 ? -7.227 -49.944 -33.957 1.00 61.56 198 PRO A N 1
ATOM 1461 C CA . PRO A 1 198 ? -8.499 -49.250 -34.119 1.00 61.56 198 PRO A CA 1
ATOM 1462 C C . PRO A 1 198 ? -9.113 -48.850 -32.772 1.00 61.56 198 PRO A C 1
ATOM 1464 O O . PRO A 1 198 ? -9.098 -49.619 -31.810 1.00 61.56 198 PRO A O 1
ATOM 1467 N N . ALA A 1 199 ? -9.669 -47.638 -32.746 1.00 55.84 199 ALA A N 1
ATOM 1468 C CA . ALA A 1 199 ? -10.386 -47.051 -31.625 1.00 55.84 199 ALA A CA 1
ATOM 1469 C C . ALA A 1 199 ? -11.650 -47.858 -31.284 1.00 55.84 199 ALA A C 1
ATOM 1471 O O . ALA A 1 199 ? -12.513 -48.074 -32.137 1.00 55.84 199 ALA A O 1
ATOM 1472 N N . GLY A 1 200 ? -11.730 -48.299 -30.028 1.00 52.53 200 GLY A N 1
ATOM 1473 C CA . GLY A 1 200 ? -12.929 -48.870 -29.426 1.00 52.53 200 GLY A CA 1
ATOM 1474 C C . GLY A 1 200 ? -13.928 -47.777 -29.054 1.00 52.53 200 GLY A C 1
ATOM 1475 O O . GLY A 1 200 ? -13.543 -46.681 -28.653 1.00 52.53 200 GLY A O 1
ATOM 1476 N N . ALA A 1 201 ? -15.196 -48.109 -29.255 1.00 59.47 201 ALA A N 1
ATOM 1477 C CA . ALA A 1 201 ? -16.365 -47.256 -29.174 1.00 59.47 201 ALA A CA 1
ATOM 1478 C C . ALA A 1 201 ? -16.857 -46.983 -27.740 1.00 59.47 201 ALA A C 1
AT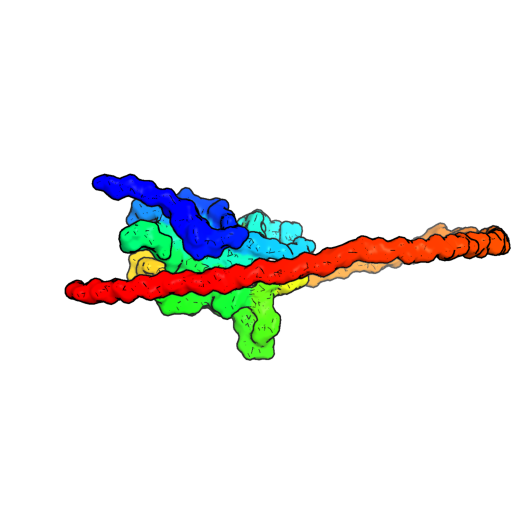OM 1480 O O . ALA A 1 201 ? -16.534 -47.715 -26.808 1.00 59.47 201 ALA A O 1
ATOM 1481 N N . ASP A 1 202 ? -17.737 -45.981 -27.680 1.00 55.03 202 ASP A N 1
ATOM 1482 C CA . ASP A 1 202 ? -18.805 -45.746 -26.705 1.00 55.03 202 ASP A CA 1
ATOM 1483 C C . ASP A 1 202 ? -18.425 -45.342 -25.276 1.00 55.03 202 ASP A C 1
ATOM 1485 O O . ASP A 1 202 ? -18.168 -46.169 -24.405 1.00 55.03 202 ASP A O 1
ATOM 1489 N N . GLU A 1 203 ? -18.595 -44.047 -24.990 1.00 52.09 203 GLU A N 1
ATOM 1490 C CA . GLU A 1 203 ? -18.999 -43.605 -23.658 1.00 52.09 203 GLU A CA 1
ATOM 1491 C C . GLU A 1 203 ? -20.191 -42.642 -23.773 1.00 52.09 203 GLU A C 1
ATOM 1493 O O . GLU A 1 203 ? -20.178 -41.656 -24.514 1.00 52.09 203 GLU A O 1
ATOM 1498 N N . ALA A 1 204 ? -21.277 -43.021 -23.101 1.00 58.53 204 ALA A N 1
ATOM 1499 C CA . ALA A 1 204 ? -22.595 -42.422 -23.213 1.00 58.53 204 ALA A CA 1
ATOM 1500 C C . ALA A 1 204 ? -22.652 -41.013 -22.607 1.00 58.53 204 ALA A C 1
ATOM 1502 O O . ALA A 1 204 ? -22.157 -40.752 -21.513 1.00 58.53 204 ALA A O 1
ATOM 1503 N N . THR A 1 205 ? -23.345 -40.116 -23.305 1.00 60.47 205 THR A N 1
ATOM 1504 C CA . THR A 1 205 ? -23.690 -38.771 -22.838 1.00 60.47 205 THR A CA 1
ATOM 1505 C C . THR A 1 205 ? -24.682 -38.842 -21.665 1.00 60.47 205 THR A C 1
ATOM 1507 O O . THR A 1 205 ? -25.781 -39.373 -21.851 1.00 60.47 205 THR A O 1
ATOM 1510 N N . PRO A 1 206 ? -24.376 -38.300 -20.470 1.00 69.31 206 PRO A N 1
ATOM 1511 C CA . PRO A 1 206 ? -25.369 -38.196 -19.408 1.00 69.31 206 PRO A CA 1
ATOM 1512 C C . PRO A 1 206 ? -26.423 -37.128 -19.739 1.00 69.31 206 PRO A C 1
ATOM 1514 O O . PRO A 1 206 ? -26.122 -36.025 -20.196 1.00 69.31 206 PRO A O 1
ATOM 1517 N N . THR A 1 207 ? -27.684 -37.493 -19.510 1.00 70.69 207 THR A N 1
ATOM 1518 C CA . THR A 1 207 ? -28.872 -36.635 -19.636 1.00 70.69 207 THR A CA 1
ATOM 1519 C C . THR A 1 207 ? -28.866 -35.551 -18.546 1.00 70.69 207 THR A C 1
ATOM 1521 O O . THR A 1 207 ? -28.579 -35.879 -17.396 1.00 70.69 207 THR A O 1
ATOM 1524 N N . PRO A 1 208 ? -29.187 -34.280 -18.856 1.00 65.12 208 PRO A N 1
ATOM 1525 C CA . PRO A 1 208 ? -29.182 -33.208 -17.865 1.00 65.12 208 PRO A CA 1
ATOM 1526 C C . PRO A 1 208 ? -30.334 -33.348 -16.859 1.00 65.12 208 PRO A C 1
ATOM 1528 O O . PRO A 1 208 ? -31.496 -33.505 -17.239 1.00 65.12 208 PRO A O 1
ATOM 1531 N N . GLU A 1 209 ? -30.002 -33.250 -15.570 1.00 68.81 209 GLU A N 1
ATOM 1532 C CA . GLU A 1 209 ? -30.959 -33.129 -14.469 1.00 68.81 209 GLU A CA 1
ATOM 1533 C C . GLU A 1 209 ? -31.760 -31.825 -14.581 1.00 68.81 209 GLU A C 1
ATOM 1535 O O . GLU A 1 209 ? -31.226 -30.741 -14.831 1.00 68.81 209 GLU A O 1
ATOM 1540 N N . ALA A 1 210 ? -33.075 -31.943 -14.405 1.00 63.03 210 ALA A N 1
ATOM 1541 C CA . ALA A 1 210 ? -34.010 -30.835 -14.484 1.00 63.03 210 ALA A CA 1
ATOM 1542 C C . ALA A 1 210 ? -33.793 -29.837 -13.336 1.00 63.03 210 ALA A C 1
ATOM 1544 O O . ALA A 1 210 ? -33.852 -30.180 -12.156 1.00 63.03 210 ALA A O 1
ATOM 1545 N N . LEU A 1 211 ? -33.602 -28.572 -13.708 1.00 65.12 211 LEU A N 1
ATOM 1546 C CA . LEU A 1 211 ? -33.480 -27.435 -12.804 1.00 65.12 211 LEU A CA 1
ATOM 1547 C C . LEU A 1 211 ? -34.810 -27.208 -12.057 1.00 65.12 211 LEU A C 1
ATOM 1549 O O . LEU A 1 211 ? -35.788 -26.723 -12.633 1.00 65.12 211 LEU A O 1
ATOM 1553 N N . VAL A 1 212 ? -34.857 -27.550 -10.769 1.00 67.62 212 VAL A N 1
ATOM 1554 C CA . VAL A 1 212 ? -35.998 -27.245 -9.893 1.00 67.62 212 VAL A CA 1
ATOM 1555 C C . VAL A 1 212 ? -35.980 -25.752 -9.562 1.00 67.62 212 VAL A C 1
ATOM 1557 O O . VAL A 1 212 ? -35.062 -25.243 -8.922 1.00 67.62 212 VAL A O 1
ATOM 1560 N N . LYS A 1 213 ? -37.006 -25.033 -10.021 1.00 63.69 213 LYS A N 1
ATOM 1561 C CA . LYS A 1 213 ? -37.200 -23.601 -9.772 1.00 63.69 213 LYS A CA 1
ATOM 1562 C C . LYS A 1 213 ? -37.674 -23.395 -8.321 1.00 63.69 213 LYS A C 1
ATOM 1564 O O . LYS A 1 213 ? -38.686 -23.991 -7.955 1.00 63.69 213 LYS A O 1
ATOM 1569 N N . PRO A 1 214 ? -37.010 -22.569 -7.492 1.00 64.94 214 PRO A N 1
ATOM 1570 C CA . PRO A 1 214 ? -37.489 -22.297 -6.142 1.00 64.94 214 PRO A CA 1
ATOM 1571 C C . PRO A 1 214 ? -38.762 -21.442 -6.175 1.00 64.94 214 PRO A C 1
ATOM 1573 O O . PRO A 1 214 ? -38.832 -20.410 -6.847 1.00 64.94 214 PRO A O 1
ATOM 1576 N N . THR A 1 215 ? -39.773 -21.884 -5.432 1.00 65.88 215 THR A N 1
ATOM 1577 C CA . THR A 1 215 ? -41.020 -21.156 -5.187 1.00 65.88 215 THR A CA 1
ATOM 1578 C C . THR A 1 215 ? -40.739 -19.983 -4.244 1.00 65.88 215 THR A C 1
ATOM 1580 O O . THR A 1 215 ? -40.317 -20.190 -3.109 1.00 65.88 215 THR A O 1
ATOM 1583 N N . GLN A 1 216 ? -40.962 -18.750 -4.706 1.00 59.94 216 GLN A N 1
ATOM 1584 C CA . GLN A 1 216 ? -40.951 -17.560 -3.852 1.00 59.94 216 GLN A CA 1
ATOM 1585 C C . GLN A 1 216 ? -42.232 -17.510 -3.012 1.00 59.94 216 GLN A C 1
ATOM 1587 O O . GLN A 1 216 ? -43.335 -17.466 -3.556 1.00 59.94 216 GLN A O 1
ATOM 1592 N N . THR A 1 217 ? -42.075 -17.478 -1.690 1.00 68.06 217 THR A N 1
ATOM 1593 C CA . THR A 1 217 ? -43.145 -17.142 -0.744 1.00 68.06 217 THR A CA 1
ATOM 1594 C C . THR A 1 217 ? -43.231 -15.615 -0.624 1.00 68.06 217 THR A C 1
ATOM 1596 O O . THR A 1 217 ? -42.208 -14.989 -0.342 1.00 68.06 217 THR A O 1
ATOM 1599 N N . PRO A 1 218 ? -44.402 -14.984 -0.821 1.00 67.50 218 PRO A N 1
ATOM 1600 C CA . PRO A 1 218 ? -44.557 -13.552 -0.593 1.00 67.50 218 PRO A CA 1
ATOM 1601 C C . PRO A 1 218 ? -44.487 -13.237 0.906 1.00 67.50 218 PRO A C 1
ATOM 1603 O O . PRO A 1 218 ? -45.182 -13.854 1.714 1.00 67.50 218 PRO A O 1
ATOM 1606 N N . ILE A 1 219 ? -43.653 -12.262 1.269 1.00 66.69 219 ILE A N 1
ATOM 1607 C CA . ILE A 1 219 ? -43.629 -11.671 2.609 1.00 66.69 219 ILE A CA 1
ATOM 1608 C C . ILE A 1 219 ? -44.761 -10.640 2.661 1.00 66.69 219 ILE A C 1
ATOM 1610 O O . ILE A 1 219 ? -44.756 -9.670 1.903 1.00 66.69 219 ILE A O 1
ATOM 1614 N N . ALA A 1 220 ? -45.746 -10.888 3.523 1.00 66.06 220 ALA A N 1
ATOM 1615 C CA . ALA A 1 220 ? -46.751 -9.901 3.895 1.00 66.06 220 ALA A CA 1
ATOM 1616 C C . ALA A 1 220 ? -46.090 -8.820 4.759 1.00 66.06 220 ALA A C 1
ATOM 1618 O O . ALA A 1 220 ? -45.325 -9.140 5.670 1.00 66.06 220 ALA A O 1
ATOM 1619 N N . GLY A 1 221 ? -46.347 -7.560 4.418 1.00 64.12 221 GLY A N 1
ATOM 1620 C CA . GLY A 1 221 ? -45.900 -6.416 5.200 1.00 64.12 221 GLY A CA 1
ATOM 1621 C C . GLY A 1 221 ? -46.715 -6.223 6.475 1.00 64.12 221 GLY A C 1
ATOM 1622 O O . GLY A 1 221 ? -47.856 -6.674 6.547 1.00 64.12 221 GLY A O 1
ATOM 1623 N N . ASP A 1 222 ? -46.092 -5.516 7.412 1.00 57.28 222 ASP A N 1
ATOM 1624 C CA . ASP A 1 222 ? -46.686 -4.558 8.349 1.00 57.28 222 ASP A CA 1
ATOM 1625 C C . ASP A 1 222 ? -45.636 -3.468 8.632 1.00 57.28 222 ASP A C 1
ATOM 1627 O O . ASP A 1 222 ? -44.435 -3.824 8.735 1.00 57.28 222 ASP A O 1
#